Protein AF-C1E1A2-F1 (afdb_monomer)

Solvent-accessible surface area (backbone atoms only — not comparable to full-atom values): 16511 Å² total; per-residue (Å²): 106,34,24,36,26,73,41,53,38,65,27,11,70,38,81,86,59,83,44,55,60,34,44,45,56,55,64,44,42,36,26,59,74,57,83,87,64,47,85,83,48,65,87,82,48,55,49,33,50,30,34,31,67,55,41,62,48,69,27,21,30,48,55,91,55,63,42,65,50,73,74,38,55,63,74,54,52,63,61,70,63,47,56,38,69,62,77,82,91,57,79,48,45,70,39,30,34,50,48,51,49,56,44,48,71,39,54,86,88,69,32,23,30,48,29,81,24,20,28,56,74,84,47,35,19,22,26,34,22,44,54,29,38,25,40,30,63,38,18,67,96,33,32,24,30,43,39,60,48,48,55,36,37,60,67,54,24,45,76,48,82,53,67,89,75,54,49,57,47,26,33,41,33,23,36,47,72,54,90,88,47,60,96,85,55,63,51,55,75,43,41,27,39,22,63,40,67,45,81,45,82,58,99,86,39,48,30,36,33,43,30,25,41,35,28,33,52,62,92,69,33,80,24,28,46,39,77,48,36,30,32,34,39,38,43,74,48,78,58,54,100,75,86,46,77,75,51,75,43,71,39,36,90,64,23,35,35,27,86,95,35,62,92,38,70,41,34,46,53,49,12,68,18,39,69,52,40,26,37,71,81,52,27,43,77,57,75,85,56,41,73,89,67,87,75,71,77,83,70,70,87,79,80,80,90,130

pLDDT: mean 84.24, std 17.66, range [24.77, 98.75]

Sequence (306 aa):
MWRRLLRGAEVWEDRQRTVLVTEASPGRWIRPVHEEDDLANPCVDPCVECELLEDRCVGWVHVRDLQLSAPEPETHALRASRRYRGHRGLLHVPSVVAFVEAHVARTREDRARYKRGGTTGPSLFDASGFVQAAFANASSPRPVFIPRRVHEQHHFAEPVDDLNEATPGDLVFFGVQPPNAFKGCVDVRHVGIITAVRCISGSSASCVELAFASVTDPIAGRGIVARDSVIVPSRSSTPGARGGNWSTTWEFGRARPGPEHEGDAASERLAQTVLSVGRCRRGVEGADDLPRGRTASSARCGGSSR

Radius of gyration: 20.87 Å; Cα contacts (8 Å, |Δi|>4): 689; chains: 1; bounding box: 58×41×59 Å

Structure (mmCIF, N/CA/C/O backbone):
data_AF-C1E1A2-F1
#
_entry.id   AF-C1E1A2-F1
#
loop_
_atom_site.group_PDB
_atom_site.id
_atom_site.type_symbol
_atom_site.label_atom_id
_atom_site.label_alt_id
_atom_site.label_comp_id
_atom_site.label_asym_id
_atom_site.label_entity_id
_atom_site.label_seq_id
_atom_site.pdbx_PDB_ins_code
_atom_site.Cartn_x
_atom_site.Cartn_y
_atom_site.Cartn_z
_atom_site.occupancy
_atom_site.B_iso_or_equiv
_atom_site.auth_seq_id
_atom_site.auth_comp_id
_atom_site.auth_asym_id
_atom_site.auth_atom_id
_atom_site.pdbx_PDB_model_num
ATOM 1 N N . MET A 1 1 ? 10.856 -9.250 -23.739 1.00 88.06 1 MET A N 1
ATOM 2 C CA . MET A 1 1 ? 11.752 -9.940 -22.775 1.00 88.06 1 MET A CA 1
ATOM 3 C C . MET A 1 1 ? 11.894 -9.129 -21.491 1.00 88.06 1 MET A C 1
ATOM 5 O O . MET A 1 1 ? 11.745 -7.912 -21.535 1.00 88.06 1 MET A O 1
ATOM 9 N N . TRP A 1 2 ? 12.215 -9.780 -20.369 1.00 93.50 2 TRP A N 1
ATOM 10 C CA . TRP A 1 2 ? 12.411 -9.123 -19.071 1.00 93.50 2 TRP A CA 1
ATOM 11 C C . TRP A 1 2 ? 13.820 -8.552 -18.940 1.00 93.50 2 TRP A C 1
ATOM 13 O O . TRP A 1 2 ? 14.781 -9.136 -19.428 1.00 93.50 2 TRP A O 1
ATOM 23 N N . ARG A 1 3 ? 13.958 -7.412 -18.271 1.00 94.44 3 ARG A N 1
ATOM 24 C CA . ARG A 1 3 ? 15.239 -6.760 -17.983 1.00 94.44 3 ARG A CA 1
ATOM 25 C C . ARG A 1 3 ? 15.262 -6.334 -16.523 1.00 94.44 3 ARG A C 1
ATOM 27 O O . ARG A 1 3 ? 14.227 -5.997 -15.957 1.00 94.44 3 ARG A O 1
ATOM 34 N N . ARG A 1 4 ? 16.435 -6.338 -15.902 1.00 94.75 4 ARG A N 1
ATOM 35 C CA . ARG A 1 4 ? 16.608 -5.887 -14.522 1.00 94.75 4 ARG A CA 1
ATOM 36 C C . ARG A 1 4 ? 16.928 -4.398 -14.495 1.00 94.75 4 ARG A C 1
ATOM 38 O O . ARG A 1 4 ? 17.812 -3.948 -15.224 1.00 94.75 4 ARG A O 1
ATOM 45 N N . LEU A 1 5 ? 16.243 -3.655 -13.632 1.00 94.69 5 LEU A N 1
ATOM 46 C CA . LEU A 1 5 ? 16.548 -2.259 -13.336 1.00 94.69 5 LEU A CA 1
ATOM 47 C C . LEU A 1 5 ? 17.891 -2.173 -12.604 1.00 94.69 5 LEU A C 1
ATOM 49 O O . LEU A 1 5 ? 18.061 -2.743 -11.528 1.00 94.69 5 LEU A O 1
ATOM 53 N N . LEU A 1 6 ? 18.857 -1.466 -13.181 1.00 94.69 6 LEU A N 1
ATOM 54 C CA . LEU A 1 6 ? 20.164 -1.203 -12.567 1.00 94.69 6 LEU A CA 1
ATOM 55 C C . LEU A 1 6 ? 20.119 0.028 -11.653 1.00 94.69 6 LEU A C 1
ATOM 57 O O . LEU A 1 6 ? 20.901 0.140 -10.713 1.00 94.69 6 LEU A O 1
ATOM 61 N N . ARG A 1 7 ? 19.156 0.919 -11.899 1.00 93.38 7 ARG A N 1
ATOM 62 C CA . ARG A 1 7 ? 18.834 2.093 -11.089 1.00 93.38 7 ARG A CA 1
ATOM 63 C C . ARG A 1 7 ? 17.329 2.129 -10.832 1.00 93.38 7 ARG A C 1
ATOM 65 O O . ARG A 1 7 ? 16.568 1.523 -11.579 1.00 93.38 7 ARG A O 1
ATOM 72 N N . GLY A 1 8 ? 16.913 2.815 -9.771 1.00 93.12 8 GLY A N 1
ATOM 73 C CA . GLY A 1 8 ? 15.498 3.037 -9.511 1.00 93.12 8 GLY A CA 1
ATOM 74 C C . GLY A 1 8 ? 14.853 3.896 -10.597 1.00 93.12 8 GLY A C 1
ATOM 75 O O . GLY A 1 8 ? 15.530 4.733 -11.197 1.00 93.12 8 GLY A O 1
ATOM 76 N N . ALA A 1 9 ? 13.563 3.676 -10.832 1.00 94.12 9 ALA A N 1
ATOM 77 C CA . ALA A 1 9 ? 12.781 4.376 -11.845 1.00 94.12 9 ALA A CA 1
ATOM 78 C C . ALA A 1 9 ? 11.400 4.762 -11.303 1.00 94.12 9 ALA A C 1
ATOM 80 O O . ALA A 1 9 ? 10.815 4.040 -10.493 1.00 94.12 9 ALA A O 1
ATOM 81 N N . GLU A 1 10 ? 10.874 5.889 -11.769 1.00 95.62 10 GLU A N 1
ATOM 82 C CA . GLU A 1 10 ? 9.491 6.292 -11.524 1.00 95.62 10 GLU A CA 1
ATOM 83 C C . GLU A 1 10 ? 8.586 5.708 -12.615 1.00 95.62 10 GLU A C 1
ATOM 85 O O . GLU A 1 10 ? 8.899 5.779 -13.805 1.00 95.62 10 GLU A O 1
ATOM 90 N N . VAL A 1 11 ? 7.469 5.119 -12.195 1.00 96.06 11 VAL A N 1
ATOM 91 C CA . VAL A 1 11 ? 6.458 4.526 -13.071 1.00 96.06 11 VAL A CA 1
ATOM 92 C C . VAL A 1 11 ? 5.184 5.348 -12.950 1.00 96.06 11 VAL A C 1
ATOM 94 O O . VAL A 1 11 ? 4.649 5.532 -11.855 1.00 96.06 11 VAL A O 1
ATOM 97 N N . TRP A 1 12 ? 4.702 5.840 -14.081 1.00 95.75 12 TRP A N 1
ATOM 98 C CA . TRP A 1 12 ? 3.630 6.821 -14.186 1.00 95.75 12 TRP A CA 1
ATOM 99 C C . TRP A 1 12 ? 2.356 6.207 -14.756 1.00 95.75 12 TRP A C 1
ATOM 101 O O . TRP A 1 12 ? 2.372 5.167 -15.405 1.00 95.75 12 TRP A O 1
ATOM 111 N N . GLU A 1 13 ? 1.228 6.849 -14.509 1.00 92.50 13 GLU A N 1
ATOM 112 C CA . GLU A 1 13 ? -0.076 6.397 -14.987 1.00 92.50 13 GLU A CA 1
ATOM 113 C C . GLU A 1 13 ? -0.274 6.667 -16.479 1.00 92.50 13 GLU A C 1
ATOM 115 O O . GLU A 1 13 ? -0.902 5.887 -17.194 1.00 92.50 13 GLU A O 1
ATOM 120 N N . ASP A 1 14 ? 0.314 7.761 -16.946 1.00 90.12 14 ASP A N 1
ATOM 121 C CA . ASP A 1 14 ? 0.149 8.308 -18.281 1.00 90.12 14 ASP A CA 1
ATOM 122 C C . ASP A 1 14 ? 1.505 8.687 -18.898 1.00 90.12 14 ASP A C 1
ATOM 124 O O . ASP A 1 14 ? 2.492 8.923 -18.193 1.00 90.12 14 ASP A O 1
ATOM 128 N N . ARG A 1 15 ? 1.545 8.778 -20.234 1.00 89.50 15 ARG A N 1
ATOM 129 C CA . ARG A 1 15 ? 2.748 9.161 -20.998 1.00 89.50 15 ARG A CA 1
ATOM 130 C C . ARG A 1 15 ? 3.282 10.536 -20.605 1.00 89.50 15 ARG A C 1
ATOM 132 O O . ARG A 1 15 ? 4.489 10.769 -20.662 1.00 89.50 15 ARG A O 1
ATOM 139 N N . GLN A 1 16 ? 2.392 11.446 -20.219 1.00 89.12 16 GLN A N 1
ATOM 140 C CA . GLN A 1 16 ? 2.705 12.825 -19.859 1.00 89.12 16 GLN A CA 1
ATOM 141 C C . GLN A 1 16 ? 3.284 12.944 -18.442 1.00 89.12 16 GLN A C 1
ATOM 143 O O . GLN A 1 16 ? 3.771 14.019 -18.086 1.00 89.12 16 GLN A O 1
ATOM 148 N N . ARG A 1 17 ? 3.322 11.842 -17.676 1.00 90.50 17 ARG A N 1
ATOM 149 C CA . ARG A 1 17 ? 3.871 11.756 -16.317 1.00 90.50 17 ARG A CA 1
ATOM 150 C C . ARG A 1 17 ? 3.154 12.700 -15.353 1.00 90.50 17 ARG A C 1
ATOM 152 O O . ARG A 1 17 ? 3.787 13.426 -14.589 1.00 90.50 17 ARG A O 1
ATOM 159 N N . THR A 1 18 ? 1.823 12.712 -15.405 1.00 91.12 18 THR A N 1
ATOM 160 C CA . THR A 1 18 ? 1.018 13.579 -14.529 1.00 91.12 18 THR A CA 1
ATOM 161 C C . THR A 1 18 ? 0.745 12.947 -13.170 1.00 91.12 18 THR A C 1
ATOM 163 O O . THR A 1 18 ? 0.718 13.652 -12.159 1.00 91.12 18 THR A O 1
ATOM 166 N N . VAL A 1 19 ? 0.590 11.620 -13.122 1.00 93.31 19 VAL A N 1
ATOM 167 C CA . VAL A 1 19 ? 0.310 10.883 -11.885 1.00 93.31 19 VAL A CA 1
ATOM 168 C C . VAL A 1 19 ? 1.326 9.764 -11.690 1.00 93.31 19 VAL A C 1
ATOM 170 O O . VAL A 1 19 ? 1.414 8.832 -12.486 1.00 93.31 19 VAL A O 1
ATOM 173 N N . LEU A 1 20 ? 2.108 9.853 -10.612 1.00 95.81 20 LEU A N 1
ATOM 174 C CA . LEU A 1 20 ? 3.034 8.794 -10.222 1.00 95.81 20 LEU A CA 1
ATOM 175 C C . LEU A 1 20 ? 2.239 7.591 -9.698 1.00 95.81 20 LEU A C 1
ATOM 177 O O . LEU A 1 20 ? 1.429 7.737 -8.780 1.00 95.81 20 LEU A O 1
ATOM 181 N N . VAL A 1 21 ? 2.494 6.408 -10.258 1.00 95.25 21 VAL A N 1
ATOM 182 C CA . VAL A 1 21 ? 1.888 5.139 -9.825 1.00 95.25 21 VAL A CA 1
ATOM 183 C C . VAL A 1 21 ? 2.761 4.471 -8.779 1.00 95.25 21 VAL A C 1
ATOM 185 O O . VAL A 1 21 ? 2.260 4.061 -7.738 1.00 95.25 21 VAL A O 1
ATOM 188 N N . THR A 1 22 ? 4.058 4.336 -9.051 1.00 97.25 22 THR A N 1
ATOM 189 C CA . THR A 1 22 ? 5.002 3.687 -8.140 1.00 97.25 22 THR A CA 1
ATOM 190 C C . THR A 1 22 ? 6.431 4.134 -8.395 1.00 97.25 22 THR A C 1
ATOM 192 O O . THR A 1 22 ? 6.784 4.587 -9.481 1.00 97.25 22 THR A O 1
ATOM 195 N N . GLU A 1 23 ? 7.280 3.918 -7.403 1.00 96.06 23 GLU A N 1
ATOM 196 C CA . GLU A 1 23 ? 8.731 3.954 -7.551 1.00 96.06 23 GLU A CA 1
ATOM 197 C C . GLU A 1 23 ? 9.248 2.510 -7.566 1.00 96.06 23 GLU A C 1
ATOM 199 O O . GLU A 1 23 ? 8.957 1.720 -6.664 1.00 96.06 23 GLU A O 1
ATOM 204 N N . ALA A 1 24 ? 9.989 2.132 -8.604 1.00 94.69 24 ALA A N 1
ATOM 205 C CA . ALA A 1 24 ? 10.603 0.818 -8.722 1.00 94.69 24 ALA A CA 1
ATOM 206 C C . ALA A 1 24 ? 12.054 0.880 -8.231 1.00 94.69 24 ALA A C 1
ATOM 208 O O . ALA A 1 24 ? 12.879 1.577 -8.818 1.00 94.69 24 ALA A O 1
ATOM 209 N N . SER A 1 25 ? 12.382 0.143 -7.167 1.00 92.94 25 SER A N 1
ATOM 210 C CA . SER A 1 25 ? 13.753 0.056 -6.645 1.00 92.94 25 SER A CA 1
ATOM 211 C C . SER A 1 25 ? 14.727 -0.595 -7.641 1.00 92.94 25 SER A C 1
ATOM 213 O O . SER A 1 25 ? 14.318 -1.469 -8.415 1.00 92.94 25 SER A O 1
ATOM 215 N N . PRO A 1 26 ? 16.037 -0.271 -7.573 1.00 92.81 26 PRO A N 1
ATOM 216 C CA . PRO A 1 26 ? 17.061 -1.037 -8.272 1.00 92.81 26 PRO A CA 1
ATOM 217 C C . PRO A 1 26 ? 16.933 -2.535 -7.981 1.00 92.81 26 PRO A C 1
ATOM 219 O O . PRO A 1 26 ? 16.686 -2.962 -6.853 1.00 92.81 26 PRO A O 1
ATOM 222 N N . GLY A 1 27 ? 17.133 -3.344 -9.011 1.00 92.06 27 GLY A N 1
ATOM 223 C CA . GLY A 1 27 ? 17.087 -4.792 -8.947 1.00 92.06 27 GLY A CA 1
ATOM 224 C C . GLY A 1 27 ? 15.731 -5.411 -9.273 1.00 92.06 27 GLY A C 1
ATOM 225 O O . GLY A 1 27 ? 15.721 -6.624 -9.496 1.00 92.06 27 GLY A O 1
ATOM 226 N N . ARG A 1 28 ? 14.650 -4.618 -9.344 1.00 93.31 28 ARG A N 1
ATOM 227 C CA . ARG A 1 28 ? 13.341 -5.068 -9.841 1.00 93.31 28 ARG A CA 1
ATOM 228 C C . ARG A 1 28 ? 13.391 -5.410 -11.332 1.00 93.31 28 ARG A C 1
ATOM 230 O O . ARG A 1 28 ? 14.219 -4.874 -12.073 1.00 93.31 28 ARG A O 1
ATOM 237 N N . TRP A 1 29 ? 12.512 -6.301 -11.770 1.00 94.69 29 TRP A N 1
ATOM 238 C CA . TRP A 1 29 ? 12.394 -6.724 -13.165 1.00 94.69 29 TRP A CA 1
ATOM 239 C C . TRP A 1 29 ? 11.285 -5.969 -13.885 1.00 94.69 29 TRP A C 1
ATOM 241 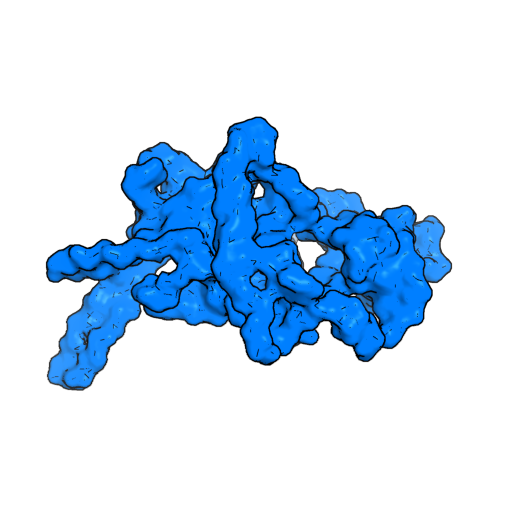O O . TRP A 1 29 ? 10.189 -5.811 -13.356 1.00 94.69 29 TRP A O 1
ATOM 251 N N . ILE A 1 30 ? 11.571 -5.551 -15.113 1.00 94.50 30 ILE A N 1
ATOM 252 C CA . ILE A 1 30 ? 10.691 -4.746 -15.952 1.00 94.50 30 ILE A CA 1
ATOM 253 C C . ILE A 1 30 ? 10.695 -5.268 -17.391 1.00 94.50 30 ILE A C 1
ATOM 255 O O . ILE A 1 30 ? 11.718 -5.760 -17.879 1.00 94.50 30 ILE A O 1
ATOM 259 N N . ARG A 1 31 ? 9.569 -5.157 -18.091 1.00 92.75 31 ARG A N 1
ATOM 260 C CA . ARG A 1 31 ? 9.491 -5.363 -19.544 1.00 92.75 31 ARG A CA 1
ATOM 261 C C . ARG A 1 31 ? 8.600 -4.301 -20.187 1.00 92.75 31 ARG A C 1
ATOM 263 O O . ARG A 1 31 ? 7.642 -3.894 -19.535 1.00 92.75 31 ARG A O 1
ATOM 270 N N . PRO A 1 32 ? 8.849 -3.899 -21.443 1.00 90.31 32 PRO A N 1
ATOM 271 C CA . PRO A 1 32 ? 7.844 -3.206 -22.241 1.00 90.31 32 PRO A CA 1
ATOM 272 C C . PRO A 1 32 ? 6.591 -4.070 -22.394 1.00 90.31 32 PRO A C 1
ATOM 274 O O . PRO A 1 32 ? 6.703 -5.289 -22.547 1.00 90.31 32 PRO A O 1
ATOM 277 N N . VAL A 1 33 ? 5.415 -3.448 -22.369 1.00 87.88 33 VAL A N 1
ATOM 278 C CA . VAL A 1 33 ? 4.141 -4.120 -22.675 1.00 87.88 33 VAL A CA 1
ATOM 279 C C . VAL A 1 33 ? 4.028 -4.391 -24.178 1.00 87.88 33 VAL A C 1
ATOM 281 O O . VAL A 1 33 ? 3.544 -5.447 -24.581 1.00 87.88 33 VAL A O 1
ATOM 284 N N . HIS A 1 34 ? 4.539 -3.472 -25.000 1.00 81.12 34 HIS A N 1
ATOM 285 C CA . HIS A 1 34 ? 4.589 -3.581 -26.455 1.00 81.12 34 HIS A CA 1
ATOM 286 C C . HIS A 1 34 ? 6.055 -3.729 -26.893 1.00 81.12 34 HIS A C 1
ATOM 288 O O . HIS A 1 34 ? 6.850 -2.800 -26.763 1.00 81.12 34 HIS A O 1
ATOM 294 N N . GLU A 1 35 ? 6.446 -4.934 -27.328 1.00 61.53 35 GLU A N 1
ATOM 295 C CA . GLU A 1 35 ? 7.859 -5.270 -27.583 1.00 61.53 35 GLU A CA 1
ATOM 296 C C . GLU A 1 35 ? 8.432 -4.644 -28.865 1.00 61.53 35 GLU A C 1
ATOM 298 O O . GLU A 1 35 ? 9.646 -4.445 -28.932 1.00 61.53 35 GLU A O 1
ATOM 303 N N . GLU A 1 36 ? 7.595 -4.334 -29.860 1.00 55.94 36 GLU A N 1
ATOM 304 C CA . GLU A 1 36 ? 8.052 -4.033 -31.226 1.00 55.94 36 GLU A CA 1
ATOM 305 C C . GLU A 1 36 ? 8.283 -2.535 -31.518 1.00 55.94 36 GLU A C 1
ATOM 307 O O . GLU A 1 36 ? 9.062 -2.232 -32.417 1.00 55.94 36 GLU A O 1
ATOM 312 N N . ASP A 1 37 ? 7.745 -1.601 -30.720 1.00 51.75 37 ASP A N 1
ATOM 313 C CA . ASP A 1 37 ? 7.724 -0.173 -31.102 1.00 51.75 37 ASP A CA 1
ATOM 314 C C . ASP A 1 37 ? 8.486 0.791 -30.164 1.00 51.75 37 ASP A C 1
ATOM 316 O O . ASP A 1 37 ? 9.063 1.776 -30.629 1.00 51.75 37 ASP A O 1
ATOM 320 N N . ASP A 1 38 ? 8.575 0.520 -28.857 1.00 54.34 38 ASP A N 1
ATOM 321 C CA . ASP A 1 38 ? 8.837 1.613 -27.899 1.00 54.34 38 ASP A CA 1
ATOM 322 C C . ASP A 1 38 ? 10.303 1.771 -27.431 1.00 54.34 38 ASP A C 1
ATOM 324 O O . ASP A 1 38 ? 10.722 2.867 -27.063 1.00 54.34 38 ASP A O 1
ATOM 328 N N . LEU A 1 39 ? 11.129 0.713 -27.440 1.00 60.03 39 LEU A N 1
ATOM 329 C CA . LEU A 1 39 ? 12.552 0.822 -27.040 1.00 60.03 39 LEU A CA 1
ATOM 330 C C . LEU A 1 39 ? 13.514 1.030 -28.219 1.00 60.03 39 LEU A C 1
ATOM 332 O O . LEU A 1 39 ? 14.673 1.391 -28.004 1.00 60.03 39 LEU A O 1
ATOM 336 N N . ALA A 1 40 ? 13.062 0.773 -29.449 1.00 55.31 40 ALA A N 1
ATOM 337 C CA . ALA A 1 40 ? 13.898 0.815 -30.647 1.00 55.31 40 ALA A CA 1
ATOM 338 C C . ALA A 1 40 ? 13.956 2.207 -31.301 1.00 55.31 40 ALA A C 1
ATOM 340 O O . ALA A 1 40 ? 14.912 2.490 -32.023 1.00 55.31 40 ALA A O 1
ATOM 341 N N . ASN A 1 41 ? 12.983 3.089 -31.030 1.00 54.84 41 ASN A N 1
ATOM 342 C CA . ASN A 1 41 ? 12.907 4.420 -31.639 1.00 54.84 41 ASN A CA 1
ATOM 343 C C . ASN A 1 41 ? 12.715 5.552 -30.601 1.00 54.84 41 ASN A C 1
ATOM 345 O O . ASN A 1 41 ? 11.662 6.188 -30.546 1.00 54.84 41 ASN A O 1
ATOM 349 N N . PRO A 1 42 ? 13.743 5.856 -29.784 1.00 55.84 42 PRO A N 1
ATOM 350 C CA . PRO A 1 42 ? 13.669 6.830 -28.684 1.00 55.84 42 PRO A CA 1
ATOM 351 C C . PRO A 1 42 ? 13.491 8.298 -29.128 1.00 55.84 42 PRO A C 1
ATOM 353 O O . PRO A 1 42 ? 13.486 9.198 -28.287 1.00 55.84 42 PRO A O 1
ATOM 356 N N . CYS A 1 43 ? 13.397 8.566 -30.435 1.00 54.78 43 CYS A N 1
ATOM 357 C CA . CYS A 1 43 ? 13.344 9.916 -30.995 1.00 54.78 43 CYS A CA 1
ATOM 358 C C . CYS A 1 43 ? 11.925 10.501 -31.108 1.00 54.78 43 CYS A C 1
ATOM 360 O O . CYS A 1 43 ? 11.815 11.710 -31.300 1.00 54.78 43 CYS A O 1
ATOM 362 N N . VAL A 1 44 ? 10.861 9.690 -31.002 1.00 57.72 44 VAL A N 1
ATOM 363 C CA . VAL A 1 44 ? 9.473 10.152 -31.241 1.00 57.72 44 VAL A CA 1
ATOM 364 C C . VAL A 1 44 ? 8.627 10.188 -29.964 1.00 57.72 44 VAL A C 1
ATOM 366 O O . VAL A 1 44 ? 7.826 11.106 -29.804 1.00 57.72 44 VAL A O 1
ATOM 369 N N . ASP A 1 45 ? 8.848 9.271 -29.019 1.00 62.91 45 ASP A N 1
ATOM 370 C CA . ASP A 1 45 ? 8.206 9.294 -27.701 1.00 62.91 45 ASP A CA 1
ATOM 371 C C . ASP A 1 45 ? 9.206 8.817 -26.636 1.00 62.91 45 ASP A C 1
ATOM 373 O O . ASP A 1 45 ? 9.704 7.693 -26.717 1.00 62.91 45 ASP A O 1
ATOM 377 N N . PRO A 1 46 ? 9.574 9.656 -25.652 1.00 80.38 46 PRO A N 1
ATOM 378 C CA . PRO A 1 46 ? 10.553 9.276 -24.652 1.00 80.38 46 PRO A CA 1
ATOM 379 C C . PRO A 1 46 ? 9.953 8.412 -23.533 1.00 80.38 46 PRO A C 1
ATOM 381 O O . PRO A 1 46 ? 10.666 8.158 -22.565 1.00 80.38 46 PRO A O 1
ATOM 384 N N . CYS A 1 47 ? 8.688 7.982 -23.614 1.00 87.81 47 CYS A N 1
ATOM 385 C CA . CYS A 1 47 ? 8.033 7.138 -22.615 1.00 87.81 47 CYS A CA 1
ATOM 386 C C . CYS A 1 47 ? 7.576 5.794 -23.202 1.00 87.81 47 CYS A C 1
ATOM 388 O O . CYS A 1 47 ? 6.905 5.741 -24.225 1.00 87.81 47 CYS A O 1
ATOM 390 N N . VAL A 1 48 ? 7.870 4.709 -22.488 1.00 89.31 48 VAL A N 1
ATOM 391 C CA . VAL A 1 48 ? 7.472 3.337 -22.834 1.00 89.31 48 VAL A CA 1
ATOM 392 C C . VAL A 1 48 ? 6.564 2.773 -21.750 1.00 89.31 48 VAL A C 1
ATOM 394 O O . VAL A 1 48 ? 6.844 2.922 -20.556 1.00 89.31 48 VAL A O 1
ATOM 397 N N . GLU A 1 49 ? 5.478 2.112 -22.145 1.00 92.38 49 GLU A N 1
ATOM 398 C CA . GLU A 1 49 ? 4.639 1.399 -21.187 1.00 92.38 49 GLU A CA 1
ATOM 399 C C . GLU A 1 49 ? 5.336 0.113 -20.761 1.00 92.38 49 GLU A C 1
ATOM 401 O O . GLU A 1 49 ? 5.719 -0.719 -21.584 1.00 92.38 49 GLU A O 1
ATOM 406 N N . CYS A 1 50 ? 5.501 -0.052 -19.458 1.00 92.88 50 CYS A N 1
ATOM 407 C CA . CYS A 1 50 ? 6.203 -1.160 -18.857 1.00 92.88 50 CYS A CA 1
ATOM 408 C C . CYS A 1 50 ? 5.349 -1.888 -17.826 1.00 92.88 50 CYS A C 1
ATOM 410 O O . CYS A 1 50 ? 4.479 -1.309 -17.182 1.00 92.88 50 CYS A O 1
ATOM 412 N N . GLU A 1 51 ? 5.686 -3.152 -17.615 1.00 94.19 51 GLU A N 1
ATOM 413 C CA . GLU A 1 51 ? 5.175 -3.996 -16.546 1.00 94.19 51 GLU A CA 1
ATOM 414 C C . GLU A 1 51 ? 6.322 -4.394 -15.612 1.00 94.19 51 GLU A C 1
ATOM 416 O O . GLU A 1 51 ? 7.387 -4.813 -16.077 1.00 94.19 51 GLU A O 1
ATOM 421 N N . LEU A 1 52 ? 6.100 -4.295 -14.300 1.00 94.56 52 LEU A N 1
ATOM 422 C CA . LEU A 1 52 ? 7.011 -4.797 -13.275 1.00 94.56 52 LEU A CA 1
ATOM 423 C C . LEU A 1 52 ? 6.663 -6.240 -12.894 1.00 94.56 52 LEU A C 1
ATOM 425 O O . LEU A 1 52 ? 5.506 -6.571 -12.652 1.00 94.56 52 LEU A O 1
ATOM 429 N N . LEU A 1 53 ? 7.663 -7.115 -12.792 1.00 93.31 53 LEU A N 1
ATOM 430 C CA . LEU A 1 53 ? 7.432 -8.555 -12.620 1.00 93.31 53 LEU A CA 1
ATOM 431 C C . LEU A 1 53 ? 6.780 -8.893 -11.282 1.00 93.31 53 LEU A C 1
ATOM 433 O O . LEU A 1 53 ? 5.941 -9.792 -11.203 1.00 93.31 53 LEU A O 1
ATOM 437 N N . GLU A 1 54 ? 7.247 -8.248 -10.213 1.00 91.69 54 GLU A N 1
ATOM 438 C CA . GLU A 1 54 ? 7.026 -8.746 -8.859 1.00 91.69 54 GLU A CA 1
ATOM 439 C C . GLU A 1 54 ? 5.616 -8.494 -8.340 1.00 91.69 54 GLU A C 1
ATOM 441 O O . GLU A 1 54 ? 5.114 -9.334 -7.605 1.00 91.69 54 GLU A O 1
ATOM 446 N N . ASP A 1 55 ? 4.994 -7.390 -8.746 1.00 92.69 55 ASP A N 1
ATOM 447 C CA . ASP A 1 55 ? 3.639 -6.968 -8.370 1.00 92.69 55 ASP A CA 1
ATOM 448 C C . ASP A 1 55 ? 2.709 -6.801 -9.582 1.00 92.69 55 ASP A C 1
ATOM 450 O O . ASP A 1 55 ? 1.546 -6.451 -9.402 1.00 92.69 55 ASP A O 1
ATOM 454 N N . ARG A 1 56 ? 3.217 -7.049 -10.802 1.00 92.75 56 ARG A N 1
ATOM 455 C CA . ARG A 1 56 ? 2.494 -6.895 -12.076 1.00 92.75 56 ARG A CA 1
ATOM 456 C C . ARG A 1 56 ? 1.998 -5.466 -12.318 1.00 92.75 56 ARG A C 1
ATOM 458 O O . ARG A 1 56 ? 1.092 -5.248 -13.118 1.00 92.75 56 ARG A O 1
ATOM 465 N N . CYS A 1 57 ? 2.615 -4.482 -11.659 1.00 93.88 57 CYS A N 1
ATOM 466 C CA . CYS A 1 57 ? 2.278 -3.078 -11.838 1.00 93.88 57 CYS A CA 1
ATOM 467 C C . CYS A 1 57 ? 2.625 -2.627 -13.261 1.00 93.88 57 CYS A C 1
ATOM 469 O O . CYS A 1 57 ? 3.769 -2.770 -13.698 1.00 93.88 57 CYS A O 1
ATOM 471 N N . VAL A 1 58 ? 1.648 -2.041 -13.955 1.00 93.75 58 VAL A N 1
ATOM 472 C CA . VAL A 1 58 ? 1.810 -1.471 -15.297 1.00 93.75 58 VAL A CA 1
ATOM 473 C C . VAL A 1 58 ? 1.785 0.053 -15.232 1.00 93.75 58 VAL A C 1
ATOM 475 O O . VAL A 1 58 ? 0.967 0.635 -14.512 1.00 93.75 58 VAL A O 1
ATOM 478 N N . GLY A 1 59 ? 2.660 0.693 -16.002 1.00 94.06 59 GLY A N 1
ATOM 479 C CA . GLY A 1 59 ? 2.652 2.137 -16.207 1.00 94.06 59 GLY A CA 1
ATOM 480 C C . GLY A 1 59 ? 3.759 2.609 -17.144 1.00 94.06 59 GLY A C 1
ATOM 481 O O . GLY A 1 59 ? 4.533 1.818 -17.674 1.00 94.06 59 GLY A O 1
ATOM 482 N N . TRP A 1 60 ? 3.839 3.913 -17.352 1.00 94.56 60 TRP A N 1
ATOM 483 C CA . TRP A 1 60 ? 4.767 4.556 -18.273 1.00 94.56 60 TRP A CA 1
ATOM 484 C C . TRP A 1 60 ? 6.080 4.896 -17.586 1.00 94.56 60 TRP A C 1
ATOM 486 O O . TRP A 1 60 ? 6.093 5.454 -16.490 1.00 94.56 60 TRP A O 1
ATOM 496 N N . VAL A 1 61 ? 7.195 4.598 -18.245 1.00 93.50 61 VAL A N 1
ATOM 497 C CA . VAL A 1 61 ? 8.533 4.952 -17.770 1.00 93.50 61 VAL A CA 1
ATOM 498 C C . VAL A 1 61 ? 9.255 5.733 -18.846 1.00 93.50 61 VAL A C 1
ATOM 500 O O . VAL A 1 61 ? 9.205 5.389 -20.025 1.00 93.50 61 VAL A O 1
ATOM 503 N N . HIS A 1 62 ? 9.954 6.783 -18.438 1.00 89.56 62 HIS A N 1
ATOM 504 C CA . HIS A 1 62 ? 10.758 7.566 -19.354 1.00 89.56 62 HIS A CA 1
ATOM 505 C C . HIS A 1 62 ? 12.033 6.792 -19.724 1.00 89.56 62 HIS A C 1
ATOM 507 O O . HIS A 1 62 ? 12.802 6.378 -18.858 1.00 89.56 62 HIS A O 1
ATOM 513 N N . VAL A 1 63 ? 12.289 6.611 -21.018 1.00 86.19 63 VAL A N 1
ATOM 514 C CA . VAL A 1 63 ? 13.377 5.786 -21.563 1.00 86.19 63 VAL A CA 1
ATOM 515 C C . VAL A 1 63 ? 14.747 6.238 -21.053 1.00 86.19 63 VAL A C 1
ATOM 517 O O . VAL A 1 63 ? 15.612 5.403 -20.807 1.00 86.19 63 VAL A O 1
ATOM 520 N N . ARG A 1 64 ? 14.955 7.543 -20.815 1.00 84.94 64 ARG A N 1
ATOM 521 C CA . ARG A 1 64 ? 16.236 8.042 -20.268 1.00 84.94 64 ARG A CA 1
ATOM 522 C C . ARG A 1 64 ? 16.476 7.662 -18.804 1.00 84.94 64 ARG A C 1
ATOM 524 O O . ARG A 1 64 ? 17.620 7.700 -18.359 1.00 84.94 64 ARG A O 1
ATOM 531 N N . ASP A 1 65 ? 15.426 7.289 -18.078 1.00 83.81 65 ASP A N 1
ATOM 532 C CA . ASP A 1 65 ? 15.526 6.860 -16.680 1.00 83.81 65 ASP A CA 1
ATOM 533 C C . ASP A 1 65 ? 15.818 5.350 -16.589 1.00 83.81 65 ASP A C 1
ATOM 535 O O . ASP A 1 65 ? 16.233 4.844 -15.544 1.00 83.81 65 ASP A O 1
ATOM 539 N N . LEU A 1 66 ? 15.664 4.625 -17.704 1.00 88.25 66 LEU A N 1
ATOM 540 C CA . LEU A 1 66 ? 15.880 3.189 -17.789 1.00 88.25 66 LEU A CA 1
ATOM 541 C C . LEU A 1 66 ? 17.364 2.858 -17.967 1.00 88.25 66 LEU A C 1
ATOM 543 O O . LEU A 1 66 ? 17.923 2.898 -19.061 1.00 88.25 66 LEU A O 1
ATOM 547 N N . GLN A 1 67 ? 17.991 2.429 -16.875 1.00 91.81 67 GLN A N 1
ATOM 548 C CA . GLN A 1 67 ? 19.252 1.693 -16.924 1.00 91.81 67 GLN A CA 1
ATOM 549 C C . GLN A 1 67 ? 18.948 0.211 -16.740 1.00 91.81 67 GLN A C 1
ATOM 551 O O . GLN A 1 67 ? 18.536 -0.208 -15.658 1.00 91.81 67 GLN A O 1
ATOM 556 N N . LEU A 1 68 ? 19.110 -0.571 -17.807 1.00 92.81 68 LEU A N 1
ATOM 557 C CA . LEU A 1 68 ? 18.623 -1.947 -17.886 1.00 92.81 68 LEU A CA 1
ATOM 558 C C . LEU A 1 68 ? 19.749 -2.944 -18.138 1.00 92.81 68 LEU A C 1
ATOM 560 O O . LEU A 1 68 ? 20.689 -2.668 -18.882 1.00 92.81 68 LEU A O 1
ATOM 564 N N . SER A 1 69 ? 19.614 -4.136 -17.561 1.00 94.62 69 SER A N 1
ATOM 565 C CA . SER A 1 69 ? 20.442 -5.284 -17.924 1.00 94.62 69 SER A CA 1
ATOM 566 C C . SER A 1 69 ? 20.164 -5.777 -19.352 1.00 94.62 69 SER A C 1
ATOM 568 O O . SER A 1 69 ? 19.224 -5.344 -20.038 1.00 94.62 69 SER A O 1
ATOM 570 N N . ALA A 1 70 ? 20.962 -6.761 -19.776 1.00 91.94 70 ALA A N 1
ATOM 571 C CA . ALA A 1 70 ? 20.636 -7.593 -20.925 1.00 91.94 70 ALA A CA 1
ATOM 572 C C . ALA A 1 70 ? 19.231 -8.219 -20.768 1.00 91.94 70 ALA A C 1
ATOM 574 O O . ALA A 1 70 ? 18.791 -8.453 -19.635 1.00 91.94 70 ALA A O 1
ATOM 575 N N . PRO A 1 71 ? 18.511 -8.443 -21.882 1.00 92.81 71 PRO A N 1
ATOM 576 C CA . PRO A 1 71 ? 17.201 -9.072 -21.853 1.00 92.81 71 PRO A CA 1
ATOM 577 C C . PRO A 1 71 ? 17.301 -10.553 -21.481 1.00 92.81 71 PRO A C 1
ATOM 579 O O . PRO A 1 71 ? 18.222 -11.253 -21.894 1.00 92.81 71 PRO A O 1
ATOM 582 N N . GLU A 1 72 ? 16.314 -11.029 -20.731 1.00 92.94 72 GLU A N 1
ATOM 583 C CA . GLU A 1 72 ? 16.250 -12.383 -20.203 1.00 92.94 72 GLU A CA 1
ATOM 584 C C . GLU A 1 72 ? 14.836 -12.977 -20.334 1.00 92.94 72 GLU A C 1
ATOM 586 O O . GLU A 1 72 ? 13.833 -12.244 -20.348 1.00 92.94 72 GLU A O 1
ATOM 591 N N . PRO A 1 73 ? 14.721 -14.315 -20.433 1.00 92.19 73 PRO A N 1
ATOM 592 C CA . PRO A 1 73 ? 13.428 -14.982 -20.448 1.00 92.19 73 PRO A CA 1
ATOM 593 C C . PRO A 1 73 ? 12.740 -14.879 -19.083 1.00 92.19 73 PRO A C 1
ATOM 595 O O . PRO A 1 73 ? 13.384 -14.832 -18.032 1.00 92.19 73 PRO A O 1
ATOM 598 N N . GLU A 1 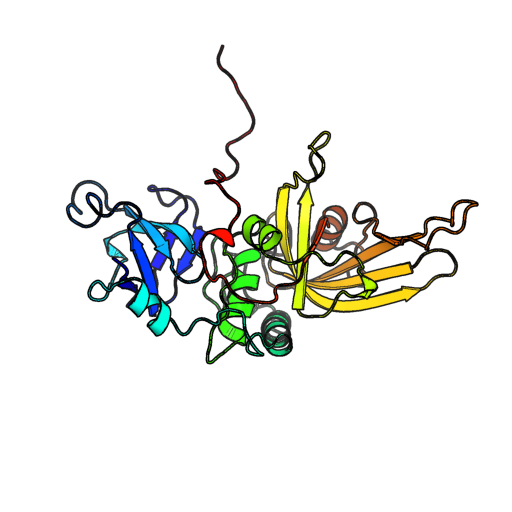74 ? 11.407 -14.924 -19.090 1.00 89.38 74 GLU A N 1
ATOM 599 C CA . GLU A 1 74 ? 10.590 -14.837 -17.873 1.00 89.38 74 GLU A CA 1
ATOM 600 C C . GLU A 1 74 ? 10.950 -15.913 -16.848 1.00 89.38 74 GLU A C 1
ATOM 602 O O . GLU A 1 74 ? 11.037 -15.626 -15.659 1.00 89.38 74 GLU A O 1
ATOM 607 N N . THR A 1 75 ? 11.262 -17.131 -17.293 1.00 89.31 75 THR A N 1
ATOM 608 C CA . THR A 1 75 ? 11.689 -18.230 -16.415 1.00 89.31 75 THR A CA 1
ATOM 609 C C . THR A 1 75 ? 12.937 -17.885 -15.601 1.00 89.31 75 THR A C 1
ATOM 611 O O . THR A 1 75 ? 13.009 -18.230 -14.416 1.00 89.31 75 THR A O 1
ATOM 614 N N . HIS A 1 76 ? 13.899 -17.172 -16.196 1.00 90.44 76 HIS A N 1
ATOM 615 C CA . HIS A 1 76 ? 15.091 -16.724 -15.486 1.00 90.44 76 HIS A CA 1
ATOM 616 C C . HIS A 1 76 ? 14.768 -15.550 -14.560 1.00 90.44 76 HIS A C 1
ATOM 618 O O . HIS A 1 76 ? 15.051 -15.648 -13.366 1.00 90.44 76 HIS A O 1
ATOM 624 N N . ALA A 1 77 ? 14.087 -14.511 -15.050 1.00 89.25 77 ALA A N 1
ATOM 625 C CA . ALA A 1 77 ? 13.692 -13.354 -14.242 1.00 89.25 77 ALA A CA 1
ATOM 626 C C . ALA A 1 77 ? 12.897 -13.769 -12.987 1.00 89.25 77 ALA A C 1
ATOM 628 O O . ALA A 1 77 ? 13.180 -13.347 -11.864 1.00 89.25 77 ALA A O 1
ATOM 629 N N . LEU A 1 78 ? 11.962 -14.705 -13.152 1.00 86.00 78 LEU A N 1
ATOM 630 C CA . LEU A 1 78 ? 11.172 -15.303 -12.082 1.00 86.00 78 LEU A CA 1
ATOM 631 C C . LEU A 1 78 ? 12.021 -16.049 -11.044 1.00 86.00 78 LEU A C 1
ATOM 633 O O . LEU A 1 78 ? 11.688 -16.034 -9.856 1.00 86.00 78 LEU A O 1
ATOM 637 N N . ARG A 1 79 ? 13.083 -16.742 -11.465 1.00 84.38 79 ARG A N 1
ATOM 638 C CA . ARG A 1 79 ? 14.025 -17.421 -10.558 1.00 84.38 79 ARG A CA 1
ATOM 639 C C . ARG A 1 79 ? 14.945 -16.414 -9.860 1.00 84.38 79 ARG A C 1
ATOM 641 O O . ARG A 1 79 ? 15.232 -16.567 -8.673 1.00 84.38 79 ARG A O 1
ATOM 648 N N . ALA A 1 80 ? 15.393 -15.395 -10.586 1.00 83.69 80 ALA A N 1
ATOM 649 C CA . ALA A 1 80 ? 16.363 -14.406 -10.137 1.00 83.69 80 ALA A CA 1
ATOM 650 C C . ALA A 1 80 ? 15.769 -13.330 -9.216 1.00 83.69 80 ALA A C 1
ATOM 652 O O . ALA A 1 80 ? 16.486 -12.822 -8.356 1.00 83.69 80 ALA A O 1
ATOM 653 N N . SER A 1 81 ? 14.472 -13.019 -9.329 1.00 79.50 81 SER A N 1
ATOM 654 C CA . SER A 1 81 ? 13.785 -12.066 -8.440 1.00 79.50 81 SER A CA 1
ATOM 655 C C . SER A 1 81 ? 13.776 -12.504 -6.973 1.00 79.50 81 SER A C 1
ATOM 657 O O . SER A 1 81 ? 13.557 -11.678 -6.092 1.00 79.50 81 SER A O 1
ATOM 659 N N . ARG A 1 82 ? 14.014 -13.798 -6.692 1.00 71.88 82 ARG A N 1
ATOM 660 C CA . ARG A 1 82 ? 13.986 -14.396 -5.341 1.00 71.88 82 ARG A CA 1
ATOM 661 C C . ARG A 1 82 ? 12.702 -14.072 -4.558 1.00 71.88 82 ARG A C 1
ATOM 663 O O . ARG A 1 82 ? 12.690 -14.206 -3.334 1.00 71.88 82 ARG A O 1
ATOM 670 N N . ARG A 1 83 ? 11.627 -13.682 -5.256 1.00 70.50 83 ARG A N 1
ATOM 671 C CA . ARG A 1 83 ? 10.332 -13.363 -4.654 1.00 70.50 83 ARG A CA 1
ATOM 672 C C . ARG A 1 83 ? 9.739 -14.596 -3.989 1.00 70.50 83 ARG A C 1
ATOM 674 O O . ARG A 1 83 ? 9.882 -15.715 -4.497 1.00 70.50 83 ARG A O 1
ATOM 681 N N . TYR A 1 84 ? 9.065 -14.397 -2.865 1.00 60.91 84 TYR A N 1
ATOM 682 C CA . TYR A 1 84 ? 8.316 -15.477 -2.239 1.00 60.91 84 TYR A CA 1
ATOM 683 C C . TYR A 1 84 ? 7.032 -15.792 -3.023 1.00 60.91 84 TYR A C 1
ATOM 685 O O . TYR A 1 84 ? 6.294 -14.883 -3.385 1.00 60.91 84 TYR A O 1
ATOM 693 N N . ARG A 1 85 ? 6.769 -17.086 -3.258 1.00 61.22 85 ARG A N 1
ATOM 694 C CA . ARG A 1 85 ? 5.629 -17.616 -4.031 1.00 61.22 85 ARG A CA 1
ATOM 695 C C . ARG A 1 85 ? 4.722 -18.523 -3.189 1.00 61.22 85 ARG A C 1
ATOM 697 O O . ARG A 1 85 ? 4.520 -19.682 -3.516 1.00 61.22 85 ARG A O 1
ATOM 704 N N . GLY A 1 86 ? 4.344 -18.065 -1.999 1.00 56.78 86 GLY A N 1
ATOM 705 C CA . GLY A 1 86 ? 3.148 -18.581 -1.323 1.00 56.78 86 GLY A CA 1
ATOM 706 C C . GLY A 1 86 ? 3.140 -20.008 -0.769 1.00 56.78 86 GLY A C 1
ATOM 707 O O . GLY A 1 86 ? 2.102 -20.428 -0.265 1.00 56.78 86 GLY A O 1
ATOM 708 N N . HIS A 1 87 ? 4.233 -20.775 -0.768 1.00 49.41 87 HIS A N 1
ATOM 709 C CA . HIS A 1 87 ? 4.222 -22.121 -0.177 1.00 49.41 87 HIS A CA 1
ATOM 710 C C . HIS A 1 87 ? 5.301 -22.251 0.902 1.00 49.41 87 HIS A C 1
ATOM 712 O O . HIS A 1 87 ? 6.492 -22.296 0.606 1.00 49.41 87 HIS A O 1
ATOM 718 N N . ARG A 1 88 ? 4.856 -22.308 2.168 1.00 48.03 88 ARG A N 1
ATOM 719 C CA . ARG A 1 88 ? 5.634 -22.556 3.405 1.00 48.03 88 ARG A CA 1
ATOM 720 C C . ARG A 1 88 ? 6.467 -21.380 3.950 1.00 48.03 88 ARG A C 1
ATOM 722 O O . ARG A 1 88 ? 7.631 -21.215 3.604 1.00 48.03 88 ARG A O 1
ATOM 729 N N . GLY A 1 89 ? 5.867 -20.608 4.860 1.00 56.25 89 GLY A N 1
ATOM 730 C CA . GLY A 1 89 ? 6.577 -20.005 6.000 1.00 56.25 89 GLY A CA 1
ATOM 731 C C . GLY A 1 89 ? 7.523 -18.823 5.757 1.00 56.25 89 GLY A C 1
ATOM 732 O O . GLY A 1 89 ? 8.405 -18.626 6.584 1.00 56.25 89 GLY A O 1
ATOM 733 N N . LEU A 1 90 ? 7.386 -18.047 4.673 1.00 64.75 90 LEU A N 1
ATOM 734 C CA . LEU A 1 90 ? 8.261 -16.877 4.440 1.00 64.75 90 LEU A CA 1
ATOM 735 C C . LEU A 1 90 ? 7.591 -15.519 4.647 1.00 64.75 90 LEU A C 1
ATOM 737 O O . LEU A 1 90 ? 8.303 -14.544 4.875 1.00 64.75 90 LEU A O 1
ATOM 741 N N . LEU A 1 91 ? 6.257 -15.435 4.616 1.00 81.38 91 LEU A N 1
ATOM 742 C CA . LEU A 1 91 ? 5.590 -14.235 5.109 1.00 81.38 91 LEU A CA 1
ATOM 743 C C . LEU A 1 91 ? 5.681 -14.228 6.637 1.00 81.38 91 LEU A C 1
ATOM 745 O O . LEU A 1 91 ? 4.891 -14.872 7.326 1.00 81.38 91 LEU A O 1
ATOM 749 N N . HIS A 1 92 ? 6.670 -13.513 7.164 1.00 87.44 92 HIS A N 1
ATOM 750 C CA . HIS A 1 92 ? 6.811 -13.307 8.596 1.00 87.44 92 HIS A CA 1
ATOM 751 C C . HIS A 1 92 ? 6.017 -12.067 9.011 1.00 87.44 92 HIS A C 1
ATOM 753 O O . HIS A 1 92 ? 6.546 -10.957 9.080 1.00 87.44 92 HIS A O 1
ATOM 759 N N . VAL A 1 93 ? 4.725 -12.268 9.274 1.00 90.81 93 VAL A N 1
ATOM 760 C CA . VAL A 1 93 ? 3.786 -11.204 9.662 1.00 90.81 93 VAL A CA 1
ATOM 761 C C . VAL A 1 93 ? 4.307 -10.325 10.813 1.00 90.81 93 VAL A C 1
ATOM 763 O O . VAL A 1 93 ? 4.229 -9.102 10.682 1.00 90.81 93 VAL A O 1
ATOM 766 N N . PRO A 1 94 ? 4.937 -10.861 11.881 1.00 93.75 94 PRO A N 1
ATOM 767 C CA . PRO A 1 94 ? 5.485 -10.008 12.934 1.00 93.75 94 PRO A CA 1
ATOM 768 C C . PRO A 1 94 ? 6.554 -9.021 12.443 1.00 93.75 94 PRO A C 1
ATOM 770 O O . PRO A 1 94 ? 6.632 -7.915 12.968 1.00 93.75 94 PRO A O 1
ATOM 773 N N . SER A 1 95 ? 7.338 -9.355 11.408 1.00 93.62 95 SER A N 1
ATOM 774 C CA . SER A 1 95 ? 8.282 -8.394 10.813 1.00 93.62 95 SER A CA 1
ATOM 775 C C . SER A 1 95 ? 7.559 -7.277 10.060 1.00 93.62 95 SER A C 1
ATOM 777 O O . SER A 1 95 ? 8.033 -6.144 10.064 1.00 93.62 95 SER A O 1
ATOM 779 N N . VAL A 1 96 ? 6.428 -7.575 9.407 1.00 94.88 96 VAL A N 1
ATOM 780 C CA . VAL A 1 96 ? 5.610 -6.566 8.709 1.00 94.88 96 VAL A CA 1
ATOM 781 C C . VAL A 1 96 ? 5.043 -5.575 9.724 1.00 94.88 96 VAL A C 1
ATOM 783 O O . VAL A 1 96 ? 5.165 -4.365 9.539 1.00 94.88 96 VAL A O 1
ATOM 786 N N . VAL A 1 97 ? 4.506 -6.086 10.836 1.00 97.06 97 VAL A N 1
ATOM 787 C CA . VAL A 1 97 ? 4.012 -5.259 11.947 1.00 97.06 97 VAL A CA 1
ATOM 788 C C . VAL A 1 97 ? 5.153 -4.442 12.563 1.00 97.06 97 VAL A C 1
ATOM 790 O O . VAL A 1 97 ? 5.020 -3.233 12.732 1.00 97.06 97 VAL A O 1
ATOM 793 N N . ALA A 1 98 ? 6.313 -5.054 12.818 1.00 96.31 98 ALA A N 1
ATOM 794 C CA . ALA A 1 98 ? 7.480 -4.346 13.347 1.00 96.31 98 ALA A CA 1
ATOM 795 C C . ALA A 1 98 ? 7.967 -3.228 12.409 1.00 96.31 98 ALA A C 1
ATOM 797 O O . ALA A 1 98 ? 8.345 -2.155 12.877 1.00 96.31 98 ALA A O 1
ATOM 798 N N . PHE A 1 99 ? 7.926 -3.444 11.090 1.00 95.50 99 PHE A N 1
ATOM 799 C CA . PHE A 1 99 ? 8.281 -2.423 10.106 1.00 95.50 99 PHE A CA 1
ATOM 800 C C . PHE A 1 99 ? 7.370 -1.197 10.208 1.00 95.50 99 PHE A C 1
ATOM 802 O O . PHE A 1 99 ? 7.870 -0.068 10.219 1.00 95.50 99 PHE A O 1
ATOM 809 N N . VAL A 1 100 ? 6.048 -1.390 10.277 1.00 96.56 100 VAL A N 1
ATOM 810 C CA . VAL A 1 100 ? 5.113 -0.255 10.352 1.00 96.56 100 VAL A CA 1
ATOM 811 C C . VAL A 1 100 ? 5.178 0.442 11.704 1.00 96.56 100 VAL A C 1
ATOM 813 O O . VAL A 1 100 ? 5.205 1.671 11.751 1.00 96.56 100 VAL A O 1
ATOM 816 N N . GLU A 1 101 ? 5.314 -0.318 12.790 1.00 97.25 101 GLU A N 1
ATOM 817 C CA . GLU A 1 101 ? 5.469 0.226 14.140 1.00 97.25 101 GLU A CA 1
ATOM 818 C C . GLU A 1 101 ? 6.748 1.062 14.272 1.00 97.25 101 GLU A C 1
ATOM 820 O O . GLU A 1 101 ? 6.724 2.162 14.826 1.00 97.25 101 GLU A O 1
ATOM 825 N N . ALA A 1 102 ? 7.849 0.628 13.652 1.00 95.88 102 ALA A N 1
ATOM 826 C CA . ALA A 1 102 ? 9.079 1.414 13.594 1.00 95.88 102 ALA A CA 1
ATOM 827 C C . ALA A 1 102 ? 8.912 2.748 12.838 1.00 95.88 102 ALA A C 1
ATOM 829 O O . ALA A 1 102 ? 9.614 3.709 13.148 1.00 95.88 102 ALA A O 1
ATOM 830 N N . HIS A 1 103 ? 8.002 2.840 11.860 1.00 95.88 103 HIS A N 1
ATOM 831 C CA . HIS A 1 103 ? 7.699 4.107 11.179 1.00 95.88 103 HIS A CA 1
ATOM 832 C C . HIS A 1 103 ? 6.801 5.019 12.021 1.00 95.88 103 HIS A C 1
ATOM 834 O O . HIS A 1 103 ? 7.021 6.231 12.038 1.00 95.88 103 HIS A O 1
ATOM 840 N N . VAL A 1 104 ? 5.826 4.452 12.739 1.00 95.69 104 VAL A N 1
ATOM 841 C CA . VAL A 1 104 ? 4.956 5.192 13.671 1.00 95.69 104 VAL A CA 1
ATOM 842 C C . VAL A 1 104 ? 5.763 5.775 14.837 1.00 95.69 104 VAL A C 1
ATOM 844 O O . VAL A 1 104 ? 5.527 6.916 15.243 1.00 95.69 104 VAL A O 1
ATOM 847 N N . ALA A 1 105 ? 6.744 5.022 15.342 1.00 95.75 105 ALA A N 1
ATOM 848 C CA . ALA A 1 105 ? 7.589 5.406 16.472 1.00 95.75 105 ALA A CA 1
ATOM 849 C C . ALA A 1 105 ? 8.600 6.528 16.164 1.00 95.75 105 ALA A C 1
ATOM 851 O O . ALA A 1 105 ? 9.261 7.017 17.080 1.00 95.75 105 ALA A O 1
ATOM 852 N N . ARG A 1 106 ? 8.740 6.954 14.900 1.00 94.69 106 ARG A N 1
ATOM 853 C CA . ARG A 1 106 ? 9.646 8.054 14.542 1.00 94.69 106 ARG A CA 1
ATOM 854 C C . ARG A 1 106 ? 9.182 9.387 15.127 1.00 94.69 106 ARG A C 1
ATOM 856 O O . ARG A 1 106 ? 7.982 9.632 15.311 1.00 94.69 106 ARG A O 1
ATOM 863 N N . THR A 1 107 ? 10.159 10.262 15.362 1.00 91.12 107 THR A N 1
ATOM 864 C CA . THR A 1 107 ? 9.953 11.672 15.714 1.00 91.12 107 THR A CA 1
ATOM 865 C C . THR A 1 107 ? 9.121 12.370 14.641 1.00 91.12 107 THR A C 1
ATOM 867 O O . THR A 1 107 ? 9.021 11.908 13.501 1.00 91.12 107 THR A O 1
ATOM 870 N N . ARG A 1 108 ? 8.500 13.497 14.986 1.00 84.62 108 ARG A N 1
ATOM 871 C CA . ARG A 1 108 ? 7.641 14.228 14.047 1.00 84.62 108 ARG A CA 1
ATOM 872 C C . ARG A 1 108 ? 8.408 14.656 12.791 1.00 84.62 108 ARG A C 1
ATOM 874 O O . ARG A 1 108 ? 7.833 14.660 11.706 1.00 84.62 108 ARG A O 1
ATOM 881 N N . GLU A 1 109 ? 9.684 14.985 12.949 1.00 87.00 109 GLU A N 1
ATOM 882 C CA . GLU A 1 109 ? 10.588 15.441 11.897 1.00 87.00 109 GLU A CA 1
ATOM 883 C C . GLU A 1 109 ? 10.994 14.299 10.949 1.00 87.00 109 GLU A C 1
ATOM 885 O O . GLU A 1 109 ? 11.080 14.521 9.738 1.00 87.00 109 GLU A O 1
ATOM 890 N N . ASP A 1 110 ? 11.160 13.080 11.480 1.00 89.75 110 ASP A N 1
ATOM 891 C CA . ASP A 1 110 ? 11.638 11.897 10.743 1.00 89.75 110 ASP A CA 1
ATOM 892 C C . ASP A 1 110 ? 10.513 10.966 10.256 1.00 89.75 110 ASP A C 1
ATOM 894 O O . ASP A 1 110 ? 10.758 9.957 9.575 1.00 89.75 110 ASP A O 1
ATOM 898 N N . ARG A 1 111 ? 9.258 11.264 10.610 1.00 91.62 111 ARG A N 1
ATOM 899 C CA . ARG A 1 111 ? 8.097 10.507 10.131 1.00 91.62 111 ARG A CA 1
ATOM 900 C C . ARG A 1 111 ? 7.998 10.584 8.617 1.00 91.62 111 ARG A C 1
ATOM 902 O O . ARG A 1 111 ? 8.079 11.654 8.012 1.00 91.62 111 ARG A O 1
ATOM 909 N N . ALA A 1 112 ? 7.761 9.424 8.011 1.00 94.94 112 ALA A N 1
ATOM 910 C CA . ALA A 1 112 ? 7.554 9.357 6.579 1.00 94.94 112 ALA A CA 1
ATOM 911 C C . ALA A 1 112 ? 6.299 10.150 6.197 1.00 94.94 112 ALA A C 1
ATOM 913 O O . ALA A 1 112 ? 5.264 10.068 6.866 1.00 94.94 112 ALA A O 1
ATOM 914 N N . ARG A 1 113 ? 6.424 10.939 5.133 1.00 95.88 113 ARG A N 1
ATOM 915 C CA . ARG A 1 113 ? 5.398 11.846 4.630 1.00 95.88 113 ARG A CA 1
ATOM 916 C C . ARG A 1 113 ? 4.659 11.232 3.455 1.00 95.88 113 ARG A C 1
ATOM 918 O O . ARG A 1 113 ? 5.167 10.355 2.756 1.00 95.88 113 ARG A O 1
ATOM 925 N N . TYR A 1 114 ? 3.463 11.744 3.220 1.00 97.31 114 TYR A N 1
ATOM 926 C CA . TYR A 1 114 ? 2.674 11.367 2.070 1.00 97.31 114 TYR A CA 1
ATOM 927 C C . TYR A 1 114 ? 3.314 11.868 0.766 1.00 97.31 114 TYR A C 1
ATOM 929 O O . TYR A 1 114 ? 3.600 13.057 0.618 1.00 97.31 114 TYR A O 1
ATOM 937 N N . LYS A 1 115 ? 3.479 10.962 -0.198 1.00 96.69 115 LYS A N 1
ATOM 938 C CA . LYS A 1 115 ? 3.748 11.250 -1.613 1.00 96.69 115 LYS A CA 1
ATOM 939 C C . LYS A 1 115 ? 2.837 10.340 -2.425 1.00 96.69 115 LYS A C 1
ATOM 941 O O . LYS A 1 115 ? 2.974 9.125 -2.337 1.00 96.69 115 LYS A O 1
ATOM 946 N N . ARG A 1 116 ? 1.941 10.904 -3.238 1.00 95.81 116 ARG A N 1
ATOM 947 C CA . ARG A 1 116 ? 1.155 10.121 -4.207 1.00 95.81 116 ARG A CA 1
ATOM 948 C C . ARG A 1 116 ? 2.103 9.315 -5.098 1.00 95.81 116 ARG A C 1
ATOM 950 O O . ARG A 1 116 ? 3.045 9.889 -5.639 1.00 95.81 116 ARG A O 1
ATOM 957 N N . GLY A 1 117 ? 1.879 8.010 -5.217 1.00 95.62 117 GLY A N 1
ATOM 958 C CA . GLY A 1 117 ? 2.766 7.114 -5.954 1.00 95.62 117 GLY A CA 1
ATOM 959 C C . GLY A 1 117 ? 4.034 6.711 -5.193 1.00 95.62 117 GLY A C 1
ATOM 960 O O . GLY A 1 117 ? 4.753 5.833 -5.660 1.00 95.62 117 GLY A O 1
ATOM 961 N N . GLY A 1 118 ? 4.304 7.286 -4.017 1.00 96.50 118 GLY A N 1
ATOM 962 C CA . GLY A 1 118 ? 5.480 6.985 -3.200 1.00 96.50 118 GLY A CA 1
ATOM 963 C C . GLY A 1 118 ? 5.475 5.538 -2.717 1.00 96.50 118 GLY A C 1
ATOM 964 O O . GLY A 1 118 ? 4.466 5.036 -2.216 1.00 9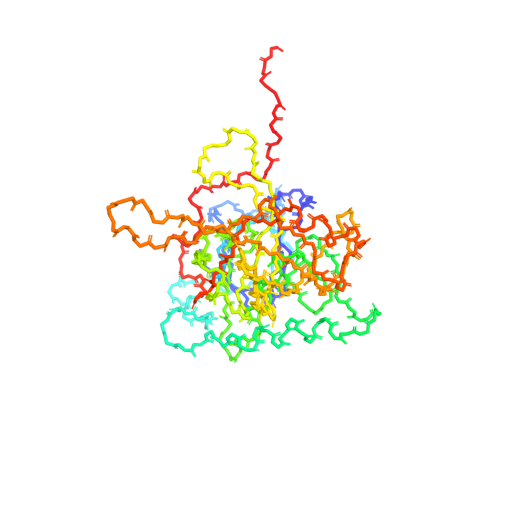6.50 118 GLY A O 1
ATOM 965 N N . THR A 1 119 ? 6.591 4.843 -2.902 1.00 94.12 119 THR A N 1
ATOM 966 C CA . THR A 1 119 ? 6.711 3.396 -2.627 1.00 94.12 119 THR A CA 1
ATOM 967 C C . THR A 1 119 ? 8.083 3.042 -2.083 1.00 94.12 119 THR A C 1
ATOM 969 O O . THR A 1 119 ? 8.230 2.097 -1.306 1.00 94.12 119 THR A O 1
ATOM 972 N N . THR A 1 120 ? 9.103 3.809 -2.465 1.00 85.25 120 THR A N 1
ATOM 973 C CA . THR A 1 120 ? 10.463 3.584 -1.999 1.00 85.25 120 THR A CA 1
ATOM 974 C C . THR A 1 120 ? 10.690 4.317 -0.683 1.00 85.25 120 THR A C 1
ATOM 976 O O . THR A 1 120 ? 10.658 5.541 -0.586 1.00 85.25 120 THR A O 1
ATOM 979 N N . GLY A 1 121 ? 10.877 3.530 0.376 1.00 79.25 121 GLY A N 1
ATOM 980 C CA . GLY A 1 121 ? 11.167 4.046 1.705 1.00 79.25 121 GLY A CA 1
ATOM 981 C C . GLY A 1 121 ? 12.550 4.695 1.825 1.00 79.25 121 GLY A C 1
ATOM 982 O O . GLY A 1 121 ? 13.374 4.588 0.918 1.00 79.25 121 GLY A O 1
ATOM 983 N N . PRO A 1 122 ? 12.838 5.334 2.973 1.00 86.19 122 PRO A N 1
ATOM 984 C CA . PRO A 1 122 ? 12.045 5.279 4.204 1.00 86.19 122 PRO A CA 1
ATOM 985 C C . PRO A 1 122 ? 11.123 6.486 4.439 1.00 86.19 122 PRO A C 1
ATOM 987 O O . PRO A 1 122 ? 10.478 6.523 5.486 1.00 86.19 122 PRO A O 1
ATOM 990 N N . SER A 1 123 ? 11.083 7.475 3.539 1.00 91.19 123 SER A N 1
ATOM 991 C CA . SER A 1 123 ? 10.566 8.815 3.876 1.00 91.19 123 SER A CA 1
ATOM 992 C C . SER A 1 123 ? 9.304 9.250 3.135 1.00 91.19 123 SER A C 1
ATOM 994 O O . SER A 1 123 ? 8.654 10.178 3.609 1.00 91.19 123 SER A O 1
ATOM 996 N N . LEU A 1 124 ? 8.957 8.641 1.997 1.00 95.75 124 LEU A N 1
ATOM 997 C CA . LEU A 1 124 ? 7.849 9.089 1.147 1.00 95.75 124 LEU A CA 1
ATOM 998 C C . LEU A 1 124 ? 6.996 7.902 0.700 1.00 95.75 124 LEU A C 1
ATOM 1000 O O . LEU A 1 124 ? 7.491 6.997 0.035 1.00 95.75 124 LEU A O 1
ATOM 1004 N N . PHE A 1 125 ? 5.710 7.921 1.043 1.00 97.38 125 PHE A N 1
ATOM 1005 C CA . PHE A 1 125 ? 4.782 6.845 0.698 1.00 97.38 125 PHE A CA 1
ATOM 1006 C C . PHE A 1 125 ? 3.386 7.377 0.380 1.00 97.38 125 PHE A C 1
ATOM 1008 O O . PHE A 1 125 ? 2.971 8.379 0.954 1.00 97.38 125 PHE A O 1
ATOM 1015 N N . ASP A 1 126 ? 2.623 6.675 -0.452 1.00 97.38 126 ASP A N 1
ATOM 1016 C CA . ASP A 1 126 ? 1.161 6.687 -0.323 1.00 97.38 126 ASP A CA 1
ATOM 1017 C C . ASP A 1 126 ? 0.688 5.497 0.521 1.00 97.38 126 ASP A C 1
ATOM 1019 O O . ASP A 1 126 ? 1.490 4.662 0.938 1.00 97.38 126 ASP A O 1
ATOM 1023 N N . ALA A 1 127 ? -0.614 5.420 0.801 1.00 97.38 127 ALA A N 1
ATOM 1024 C CA . ALA A 1 127 ? -1.180 4.381 1.656 1.00 97.38 127 ALA A CA 1
ATOM 1025 C C . ALA A 1 127 ? -0.814 2.964 1.185 1.00 97.38 127 ALA A C 1
ATOM 1027 O O . ALA A 1 127 ? -0.191 2.198 1.915 1.00 97.38 127 ALA A O 1
ATOM 1028 N N . SER A 1 128 ? -1.140 2.634 -0.065 1.00 97.94 128 SER A N 1
ATOM 1029 C CA . SER A 1 128 ? -0.877 1.312 -0.640 1.00 97.94 128 SER A CA 1
ATOM 1030 C C . SER A 1 128 ? 0.614 1.029 -0.855 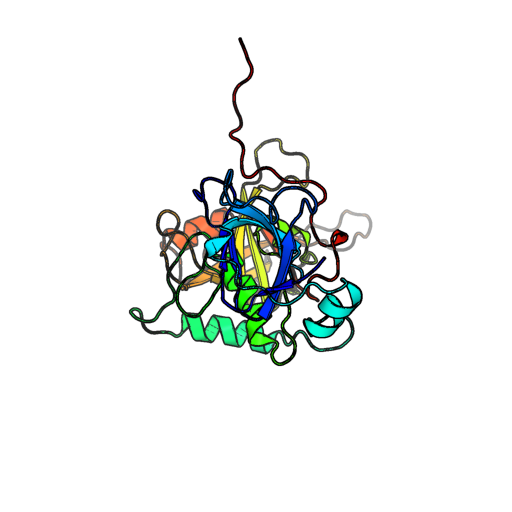1.00 97.94 128 SER A C 1
ATOM 1032 O O . SER A 1 128 ? 1.041 -0.113 -0.688 1.00 97.94 128 SER A O 1
ATOM 1034 N N . GLY A 1 129 ? 1.417 2.050 -1.164 1.00 97.75 129 GLY A N 1
ATOM 1035 C CA . GLY A 1 129 ? 2.867 1.955 -1.299 1.00 97.75 129 GLY A CA 1
ATOM 1036 C C . GLY A 1 129 ? 3.557 1.713 0.042 1.00 97.75 129 GLY A C 1
ATOM 1037 O O . GLY A 1 129 ? 4.494 0.922 0.100 1.00 97.75 129 GLY A O 1
ATOM 1038 N N . PHE A 1 130 ? 3.058 2.303 1.134 1.00 97.94 130 PHE A N 1
ATOM 1039 C CA . PHE A 1 130 ? 3.527 2.015 2.492 1.00 97.94 130 PHE A CA 1
ATOM 1040 C C . PHE A 1 130 ? 3.251 0.560 2.883 1.00 97.94 130 PHE A C 1
ATOM 1042 O O . PHE A 1 130 ? 4.152 -0.125 3.369 1.00 97.94 130 PHE A O 1
ATOM 1049 N N . VAL A 1 131 ? 2.036 0.067 2.612 1.00 97.81 131 VAL A N 1
ATOM 1050 C CA . VAL A 1 131 ? 1.684 -1.342 2.840 1.00 97.81 131 VAL A CA 1
ATOM 1051 C C . VAL A 1 131 ? 2.583 -2.252 2.004 1.00 97.81 131 VAL A C 1
ATOM 1053 O O . VAL A 1 131 ? 3.230 -3.138 2.555 1.00 97.81 131 VAL A O 1
ATOM 1056 N N . GLN A 1 132 ? 2.712 -2.011 0.697 1.00 96.56 132 GLN A N 1
ATOM 1057 C CA . GLN A 1 132 ? 3.565 -2.826 -0.172 1.00 96.56 132 GLN A CA 1
ATOM 1058 C C . GLN A 1 132 ? 5.029 -2.830 0.299 1.00 96.56 132 GLN A C 1
ATOM 1060 O O . GLN A 1 132 ? 5.655 -3.891 0.362 1.00 96.56 132 GLN A O 1
ATOM 1065 N N . ALA A 1 133 ? 5.565 -1.669 0.685 1.00 95.62 133 ALA A N 1
ATOM 1066 C CA . ALA A 1 133 ? 6.918 -1.542 1.214 1.00 95.62 133 ALA A CA 1
ATOM 1067 C C . ALA A 1 133 ? 7.111 -2.330 2.515 1.00 95.62 133 ALA A C 1
ATOM 1069 O O . ALA A 1 133 ? 8.182 -2.911 2.708 1.00 95.62 133 ALA A O 1
ATOM 1070 N N . ALA A 1 134 ? 6.098 -2.392 3.385 1.00 95.19 134 ALA A N 1
ATOM 1071 C CA . ALA A 1 134 ? 6.156 -3.198 4.597 1.00 95.19 134 ALA A CA 1
ATOM 1072 C C . ALA A 1 134 ? 6.315 -4.687 4.264 1.00 95.19 134 ALA A C 1
ATOM 1074 O O . ALA A 1 134 ? 7.243 -5.320 4.761 1.00 95.19 134 ALA A O 1
ATOM 1075 N N . PHE A 1 135 ? 5.501 -5.236 3.356 1.00 93.88 135 PHE A N 1
ATOM 1076 C CA . PHE A 1 135 ? 5.617 -6.641 2.933 1.00 93.88 135 PHE A CA 1
ATOM 1077 C C . PHE A 1 135 ? 6.949 -6.939 2.222 1.00 93.88 135 PHE A C 1
ATOM 1079 O O . PHE A 1 135 ? 7.595 -7.958 2.507 1.00 93.88 135 PHE A O 1
ATOM 1086 N N . ALA A 1 136 ? 7.393 -6.036 1.342 1.00 91.31 136 ALA A N 1
ATOM 1087 C CA . ALA A 1 136 ? 8.608 -6.222 0.557 1.00 91.31 136 ALA A CA 1
ATOM 1088 C C . ALA A 1 136 ? 9.875 -6.173 1.425 1.00 91.31 136 ALA A C 1
ATOM 1090 O O . ALA A 1 136 ? 10.742 -7.037 1.288 1.00 91.31 136 ALA A O 1
ATOM 1091 N N . ASN A 1 137 ? 9.978 -5.207 2.345 1.00 87.94 137 ASN A N 1
ATOM 1092 C CA . ASN A 1 137 ? 11.186 -5.001 3.152 1.00 87.94 137 ASN A CA 1
ATOM 1093 C C . ASN A 1 137 ? 11.250 -5.907 4.388 1.00 87.94 137 ASN A C 1
ATOM 1095 O O . ASN A 1 137 ? 12.331 -6.365 4.758 1.00 87.94 137 ASN A O 1
ATOM 1099 N N . ALA A 1 138 ? 10.111 -6.190 5.025 1.00 80.69 138 ALA A N 1
ATOM 1100 C CA . ALA A 1 138 ? 10.073 -6.978 6.256 1.00 80.69 138 ALA A CA 1
ATOM 1101 C C . ALA A 1 138 ? 10.402 -8.465 6.051 1.00 80.69 138 ALA A C 1
ATOM 1103 O O . ALA A 1 138 ? 10.795 -9.145 6.998 1.00 80.69 138 ALA A O 1
ATOM 1104 N N . SER A 1 139 ? 10.251 -8.968 4.823 1.00 72.56 139 SER A N 1
ATOM 1105 C CA . SER A 1 139 ? 10.384 -10.395 4.493 1.00 72.56 139 SER A CA 1
ATOM 1106 C C . SER A 1 139 ? 11.791 -10.785 3.999 1.00 72.56 139 SER A C 1
ATOM 1108 O O . SER A 1 139 ? 11.978 -11.812 3.348 1.00 72.56 139 SER A O 1
ATOM 1110 N N . SER A 1 140 ? 12.814 -9.971 4.280 1.00 67.56 140 SER A N 1
ATOM 1111 C CA . SER A 1 140 ? 14.208 -10.257 3.901 1.00 67.56 140 SER A CA 1
ATOM 1112 C C . SER A 1 140 ? 14.697 -11.601 4.484 1.00 67.56 140 SER A C 1
ATOM 1114 O O . SER A 1 140 ? 14.438 -11.874 5.657 1.00 67.56 140 SER A O 1
ATOM 1116 N N . PRO A 1 141 ? 15.388 -12.469 3.706 1.00 73.12 141 PRO A N 1
ATOM 1117 C CA . PRO A 1 141 ? 16.017 -12.210 2.403 1.00 73.12 141 PRO A CA 1
ATOM 1118 C C . PRO A 1 141 ? 15.125 -12.443 1.167 1.00 73.12 141 PRO A C 1
ATOM 1120 O O . PRO A 1 141 ? 15.623 -12.344 0.044 1.00 73.12 141 PRO A O 1
ATOM 1123 N N . ARG A 1 142 ? 13.841 -12.796 1.327 1.00 81.31 142 ARG A N 1
ATOM 1124 C CA . ARG A 1 142 ? 12.919 -13.081 0.212 1.00 81.31 142 ARG A CA 1
ATOM 1125 C C . ARG A 1 142 ? 11.726 -12.120 0.239 1.00 81.31 142 ARG A C 1
ATOM 1127 O O . ARG A 1 142 ? 10.733 -12.420 0.898 1.00 81.31 142 ARG A O 1
ATOM 1134 N N . PRO A 1 143 ? 11.796 -10.989 -0.482 1.00 86.25 143 PRO A N 1
ATOM 1135 C CA . PRO A 1 143 ? 10.742 -9.984 -0.445 1.00 86.25 143 PRO A CA 1
ATOM 1136 C C . PRO A 1 143 ? 9.388 -10.567 -0.872 1.00 86.25 143 PRO A C 1
ATOM 1138 O O . PRO A 1 143 ? 9.299 -11.375 -1.808 1.00 86.25 143 PRO A O 1
ATOM 1141 N N . VAL A 1 144 ? 8.334 -10.138 -0.176 1.00 89.44 144 VAL A N 1
ATOM 1142 C CA . VAL A 1 144 ? 6.940 -10.440 -0.509 1.00 89.44 144 VAL A CA 1
ATOM 1143 C C . VAL A 1 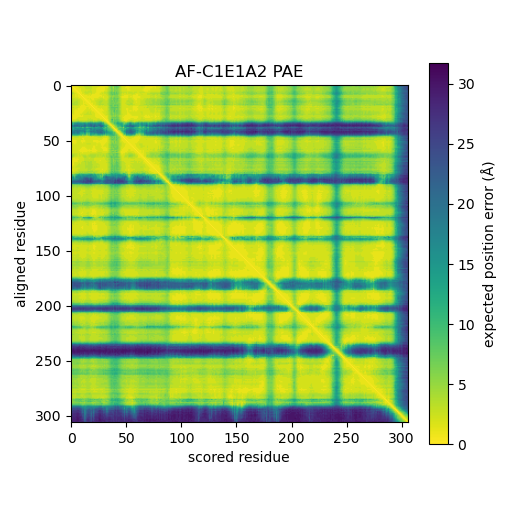144 ? 6.357 -9.211 -1.187 1.00 89.44 144 VAL A C 1
ATOM 1145 O O . VAL A 1 144 ? 6.199 -8.170 -0.561 1.00 89.44 144 VAL A O 1
ATOM 1148 N N . PHE A 1 145 ? 6.042 -9.326 -2.471 1.00 91.19 145 PHE A N 1
ATOM 1149 C CA . PHE A 1 145 ? 5.382 -8.256 -3.209 1.00 91.19 145 PHE A CA 1
ATOM 1150 C C . PHE A 1 145 ? 3.886 -8.534 -3.250 1.00 91.19 145 PHE A C 1
ATOM 1152 O O . PHE A 1 145 ? 3.467 -9.558 -3.780 1.00 91.19 145 PHE A O 1
ATOM 1159 N N . ILE A 1 146 ? 3.098 -7.639 -2.669 1.00 94.25 146 ILE A N 1
ATOM 1160 C CA . ILE A 1 146 ? 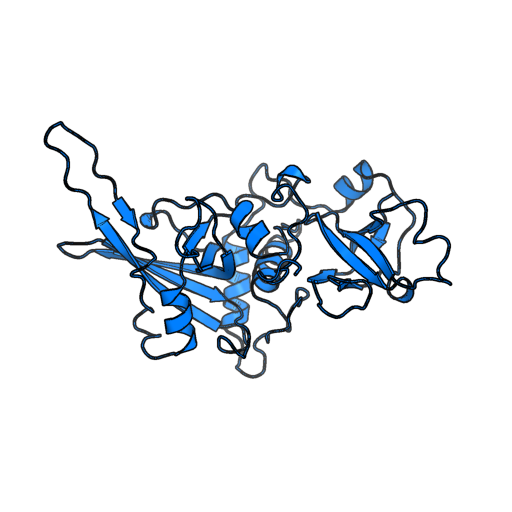1.648 -7.571 -2.881 1.00 94.25 146 ILE A CA 1
ATOM 1161 C C . ILE A 1 146 ? 1.356 -6.557 -4.002 1.00 94.25 146 ILE A C 1
ATOM 1163 O O . ILE A 1 146 ? 2.261 -5.791 -4.360 1.00 94.25 146 ILE A O 1
ATOM 1167 N N . PRO A 1 147 ? 0.130 -6.507 -4.553 1.00 95.94 147 PRO A N 1
ATOM 1168 C CA . PRO A 1 147 ? -0.209 -5.533 -5.585 1.00 95.94 147 PRO A CA 1
ATOM 1169 C C . PRO A 1 147 ? 0.028 -4.082 -5.159 1.00 95.94 147 PRO A C 1
ATOM 1171 O O . PRO A 1 147 ? 0.025 -3.750 -3.969 1.00 95.94 147 PRO A O 1
ATOM 1174 N N . ARG A 1 148 ? 0.244 -3.202 -6.139 1.00 96.31 148 ARG A N 1
ATOM 1175 C CA . ARG A 1 148 ? 0.650 -1.818 -5.877 1.00 96.31 148 ARG A CA 1
ATOM 1176 C C . ARG A 1 148 ? -0.521 -0.924 -5.496 1.00 96.31 148 ARG A C 1
ATOM 1178 O O . ARG A 1 148 ? -0.346 -0.032 -4.664 1.00 96.31 148 ARG A O 1
ATOM 1185 N N . ARG A 1 149 ? -1.681 -1.102 -6.128 1.00 95.44 149 ARG A N 1
ATOM 1186 C CA . ARG A 1 149 ? -2.829 -0.204 -5.959 1.00 95.44 149 ARG A CA 1
ATOM 1187 C C . ARG A 1 149 ? -3.777 -0.734 -4.896 1.00 95.44 149 ARG A C 1
ATOM 1189 O O . ARG A 1 149 ? -3.956 -1.937 -4.743 1.00 95.44 149 ARG A O 1
ATOM 1196 N N . VAL A 1 150 ? -4.445 0.177 -4.195 1.00 95.75 150 VAL A N 1
ATOM 1197 C CA . VAL A 1 150 ? -5.349 -0.166 -3.087 1.00 95.75 150 VAL A CA 1
ATOM 1198 C C . VAL A 1 150 ? -6.464 -1.146 -3.484 1.00 95.75 150 VAL A C 1
ATOM 1200 O O . VAL A 1 150 ? -6.726 -2.102 -2.760 1.00 95.75 150 VAL A O 1
ATOM 1203 N N . HIS A 1 151 ? -7.085 -0.966 -4.651 1.00 93.50 151 HIS A N 1
ATOM 1204 C CA . HIS A 1 151 ? -8.155 -1.852 -5.117 1.00 93.50 151 HIS A CA 1
ATOM 1205 C C . HIS A 1 151 ? -7.634 -3.245 -5.500 1.00 93.50 151 HIS A C 1
ATOM 1207 O O . HIS A 1 151 ? -8.330 -4.237 -5.304 1.00 93.50 151 HIS A O 1
ATOM 1213 N N . GLU A 1 152 ? -6.400 -3.330 -6.004 1.00 95.25 152 GLU A N 1
ATOM 1214 C CA . GLU A 1 152 ? -5.737 -4.602 -6.295 1.00 95.25 152 GLU A CA 1
ATOM 1215 C C . GLU A 1 152 ? -5.373 -5.319 -4.990 1.00 95.25 152 GLU A C 1
ATOM 1217 O O . GLU A 1 152 ? -5.592 -6.518 -4.880 1.00 95.25 152 GLU A O 1
ATOM 1222 N N . GLN A 1 153 ? -4.896 -4.592 -3.970 1.00 97.00 153 GLN A N 1
ATOM 1223 C CA . GLN A 1 153 ? -4.645 -5.153 -2.636 1.00 97.00 153 GLN A CA 1
ATOM 1224 C C . GLN A 1 153 ? -5.929 -5.682 -1.990 1.00 97.00 153 GLN A C 1
ATOM 1226 O O . GLN A 1 153 ? -5.912 -6.766 -1.416 1.00 97.00 153 GLN A O 1
ATOM 1231 N N . HIS A 1 154 ? -7.042 -4.954 -2.119 1.00 95.81 154 HIS A N 1
ATOM 1232 C CA . HIS A 1 154 ? -8.348 -5.403 -1.634 1.00 95.81 154 HIS A CA 1
ATOM 1233 C C . HIS A 1 154 ? -8.837 -6.664 -2.357 1.00 95.81 154 HIS A C 1
ATOM 1235 O O . HIS A 1 154 ? -9.370 -7.561 -1.719 1.00 95.81 154 HIS A O 1
ATOM 1241 N N . HIS A 1 155 ? -8.642 -6.750 -3.677 1.00 93.62 155 HIS A N 1
ATOM 1242 C CA . HIS A 1 155 ? -8.975 -7.952 -4.447 1.00 93.62 155 HIS A CA 1
ATOM 1243 C C . HIS A 1 155 ? -8.084 -9.150 -4.085 1.00 93.62 155 HIS A C 1
ATOM 1245 O O . HIS A 1 155 ? -8.550 -10.284 -4.057 1.00 93.62 155 HIS A O 1
ATOM 1251 N N . PHE A 1 156 ? -6.803 -8.888 -3.830 1.00 94.00 156 PHE A N 1
ATOM 1252 C CA . PHE A 1 156 ? -5.790 -9.902 -3.559 1.00 94.00 156 PHE A CA 1
ATOM 1253 C C . PHE A 1 156 ? -5.867 -10.483 -2.144 1.00 94.00 156 PHE A C 1
ATOM 1255 O O . PHE A 1 156 ? -5.527 -11.648 -1.934 1.00 94.00 156 PHE A O 1
ATOM 1262 N N . ALA A 1 157 ? -6.263 -9.673 -1.164 1.00 94.88 157 ALA A N 1
ATOM 1263 C CA . ALA A 1 157 ? -6.358 -10.100 0.222 1.00 94.88 157 ALA A CA 1
A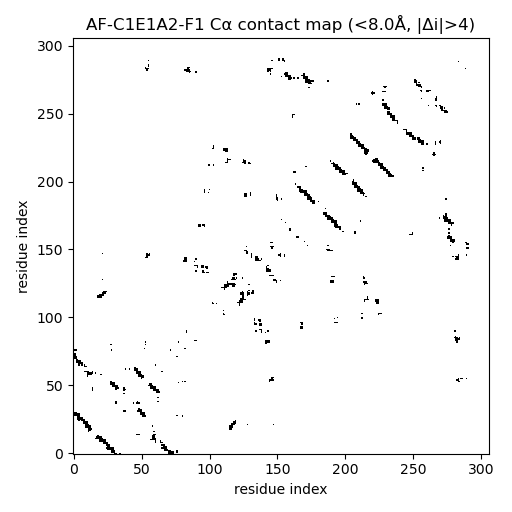TOM 1264 C C . ALA A 1 157 ? -7.530 -11.076 0.426 1.00 94.88 157 ALA A C 1
ATOM 1266 O O . ALA A 1 157 ? -8.634 -10.862 -0.068 1.00 94.88 157 ALA A O 1
ATOM 1267 N N . GLU A 1 158 ? -7.303 -12.134 1.206 1.00 94.69 158 GLU A N 1
ATOM 1268 C CA . GLU A 1 158 ? -8.369 -13.056 1.602 1.00 94.69 158 GLU A CA 1
ATOM 1269 C C . GLU A 1 158 ? -9.288 -12.360 2.620 1.00 94.69 158 GLU A C 1
ATOM 1271 O O . GLU A 1 158 ? -8.776 -11.860 3.623 1.00 94.69 158 GLU A O 1
ATOM 1276 N N . PRO A 1 159 ? -10.615 -12.302 2.412 1.00 95.12 159 PRO A N 1
ATOM 1277 C CA . PRO A 1 159 ? -11.517 -11.633 3.347 1.00 95.12 159 PRO A CA 1
ATOM 1278 C C . PRO A 1 159 ? -11.430 -12.204 4.769 1.00 95.12 159 PRO A C 1
ATOM 1280 O O . PRO A 1 159 ? -11.367 -13.419 4.960 1.00 95.12 159 PRO A O 1
ATOM 1283 N N . VAL A 1 160 ? -11.450 -11.321 5.771 1.00 95.50 160 VAL A N 1
ATOM 1284 C CA . VAL A 1 160 ? -11.633 -11.683 7.183 1.00 95.50 160 VAL A CA 1
ATOM 1285 C C . VAL A 1 160 ? -13.084 -11.379 7.552 1.00 95.50 160 VAL A C 1
ATOM 1287 O O . VAL A 1 160 ? -13.421 -10.252 7.916 1.00 95.50 160 VAL A O 1
ATOM 1290 N N . ASP A 1 161 ? -13.948 -12.385 7.403 1.00 90.62 161 ASP A N 1
ATOM 1291 C CA . ASP A 1 161 ? -15.398 -12.239 7.593 1.00 90.62 161 ASP A CA 1
ATOM 1292 C C . ASP A 1 161 ? -15.798 -12.110 9.070 1.00 90.62 161 ASP A C 1
ATOM 1294 O O . ASP A 1 161 ? -16.766 -11.417 9.389 1.00 90.62 161 ASP A O 1
ATOM 1298 N N . ASP A 1 162 ? -15.051 -12.749 9.977 1.00 91.75 162 ASP A N 1
ATOM 1299 C CA . ASP A 1 162 ? -15.203 -12.567 11.418 1.00 91.75 162 ASP A CA 1
ATOM 1300 C C . ASP A 1 162 ? -14.056 -11.720 11.980 1.00 91.75 162 ASP A C 1
ATOM 1302 O O . ASP A 1 162 ? -12.919 -12.175 12.076 1.00 91.75 162 ASP A O 1
ATOM 1306 N N . LEU A 1 163 ? -14.350 -10.487 12.407 1.00 92.88 163 LEU A N 1
ATOM 1307 C CA . LEU A 1 163 ? -13.351 -9.600 13.005 1.00 92.88 163 LEU A CA 1
ATOM 1308 C C . LEU A 1 163 ? -12.790 -10.117 14.336 1.00 92.88 163 LEU A C 1
ATOM 1310 O O . LEU A 1 163 ? -11.741 -9.634 14.755 1.00 92.88 163 LEU A O 1
ATOM 1314 N N . ASN A 1 164 ? -13.411 -11.113 14.980 1.00 91.12 164 ASN A N 1
ATOM 1315 C CA . ASN A 1 164 ? -12.772 -11.803 16.108 1.00 91.12 164 ASN A CA 1
ATOM 1316 C C . ASN A 1 164 ? -11.526 -12.599 15.680 1.00 91.12 164 ASN A C 1
ATOM 1318 O O . ASN A 1 164 ? -10.663 -12.876 16.510 1.00 91.12 164 ASN A O 1
ATOM 1322 N N . GLU A 1 165 ? -11.425 -12.962 14.399 1.00 93.44 165 GLU A N 1
ATOM 1323 C CA . GLU A 1 165 ? -10.267 -13.641 13.817 1.00 93.44 165 GLU A CA 1
ATOM 1324 C C . GLU A 1 165 ? -9.253 -12.668 13.208 1.00 93.44 165 GLU A C 1
ATOM 1326 O O . GLU A 1 165 ? -8.228 -13.113 12.682 1.00 93.44 165 GLU A O 1
ATOM 1331 N N . ALA A 1 166 ? -9.517 -11.358 13.240 1.00 96.38 166 ALA A N 1
ATOM 1332 C CA . ALA A 1 166 ? -8.564 -10.359 12.781 1.00 96.38 166 ALA A CA 1
ATOM 1333 C C . ALA A 1 166 ? -7.306 -10.380 13.661 1.00 96.38 166 ALA A C 1
ATOM 1335 O O . ALA A 1 166 ? -7.361 -10.551 14.880 1.00 96.38 166 ALA A O 1
ATOM 1336 N N . THR A 1 167 ? -6.151 -10.180 13.039 1.00 97.25 167 THR A N 1
ATOM 1337 C CA . THR A 1 167 ? -4.841 -10.239 13.694 1.00 97.25 167 THR A CA 1
ATOM 1338 C C . THR A 1 167 ? -3.935 -9.101 13.228 1.00 97.25 167 THR A C 1
ATOM 1340 O O . THR A 1 167 ? -4.106 -8.596 12.115 1.00 97.25 167 THR A O 1
ATOM 1343 N N . PRO A 1 168 ? -2.936 -8.692 14.035 1.00 98.31 168 PRO A N 1
ATOM 1344 C CA . PRO A 1 168 ? -1.888 -7.791 13.567 1.00 98.31 168 PRO A CA 1
ATOM 1345 C C . PRO A 1 168 ? -1.246 -8.297 12.269 1.00 98.31 168 PRO A C 1
ATOM 1347 O O . PRO A 1 168 ? -0.836 -9.454 12.189 1.00 98.31 168 PRO A O 1
ATOM 1350 N N . GLY A 1 169 ? -1.148 -7.421 11.271 1.00 97.56 169 GLY A N 1
ATOM 1351 C CA . GLY A 1 169 ? -0.675 -7.718 9.920 1.00 97.56 169 GLY A CA 1
ATOM 1352 C C . GLY A 1 169 ? -1.775 -7.860 8.871 1.00 97.56 169 GLY A C 1
ATOM 1353 O O . GLY A 1 169 ? -1.477 -7.744 7.681 1.00 97.56 169 GLY A O 1
ATOM 1354 N N . ASP A 1 170 ? -3.028 -8.058 9.290 1.00 98.38 170 ASP A N 1
ATOM 1355 C CA . ASP A 1 170 ? -4.175 -7.949 8.390 1.00 98.38 170 ASP A CA 1
ATOM 1356 C C . ASP A 1 170 ? -4.344 -6.496 7.912 1.00 98.38 170 ASP A C 1
ATOM 1358 O O . ASP A 1 170 ? -3.876 -5.542 8.537 1.00 98.38 170 ASP A O 1
ATOM 1362 N N . LEU A 1 171 ? -4.997 -6.322 6.769 1.00 98.69 171 LEU A N 1
ATOM 1363 C CA . LEU A 1 171 ? -5.248 -5.034 6.138 1.00 98.69 171 LEU A CA 1
ATOM 1364 C C . LEU A 1 171 ? -6.668 -4.575 6.442 1.00 98.69 171 LEU A C 1
ATOM 1366 O O . LEU A 1 171 ? -7.613 -5.342 6.282 1.00 98.69 171 LEU A O 1
ATOM 1370 N N . VAL A 1 172 ? -6.825 -3.310 6.818 1.00 98.50 172 VAL A N 1
ATOM 1371 C CA . VAL A 1 172 ? -8.129 -2.645 6.901 1.00 98.50 172 VAL A CA 1
ATOM 1372 C C . VAL A 1 172 ? -8.292 -1.722 5.699 1.00 98.50 172 VAL A C 1
ATOM 1374 O O . VAL A 1 172 ? -7.409 -0.913 5.401 1.00 98.50 172 VAL A O 1
ATOM 1377 N N . PHE A 1 173 ? -9.411 -1.862 4.993 1.00 97.94 173 PHE A N 1
ATOM 1378 C CA . PHE A 1 173 ? -9.708 -1.129 3.767 1.00 97.94 173 PHE A CA 1
ATOM 1379 C C . PHE A 1 173 ? -10.803 -0.096 3.998 1.00 97.94 173 PHE A C 1
ATOM 1381 O O . PHE A 1 173 ? -11.794 -0.362 4.683 1.00 97.94 173 PHE A O 1
ATOM 1388 N N . PHE A 1 174 ? -10.640 1.070 3.375 1.00 96.62 174 PHE A N 1
ATOM 1389 C CA . PHE A 1 174 ? -11.573 2.184 3.498 1.00 96.62 174 PHE A CA 1
ATOM 1390 C C . PHE A 1 174 ? -11.979 2.716 2.133 1.00 96.62 174 PHE A C 1
ATOM 1392 O O . PHE A 1 174 ? -11.190 2.710 1.183 1.00 96.62 174 PHE A O 1
ATOM 1399 N N . GLY A 1 175 ? -13.192 3.236 2.034 1.00 93.00 175 GLY A N 1
ATOM 1400 C CA . GLY A 1 175 ? -13.716 3.772 0.796 1.00 93.00 175 GLY A CA 1
ATOM 1401 C C . GLY A 1 175 ? -15.200 4.076 0.865 1.00 93.00 175 GLY A C 1
ATOM 1402 O O . GLY A 1 175 ? -15.758 4.341 1.927 1.00 93.00 175 GLY A O 1
ATOM 1403 N N . VAL A 1 176 ? -15.832 4.080 -0.302 1.00 85.12 176 VAL A N 1
ATOM 1404 C CA . VAL A 1 176 ? -17.254 4.387 -0.432 1.00 85.12 176 VAL A CA 1
ATOM 1405 C C . VAL A 1 176 ? -17.945 3.208 -1.087 1.00 85.12 176 VAL A C 1
ATOM 1407 O O . VAL A 1 176 ? -17.507 2.707 -2.122 1.00 85.12 176 VAL A O 1
ATOM 1410 N N . GLN A 1 177 ? -19.061 2.793 -0.502 1.00 72.50 177 GLN A N 1
ATOM 1411 C CA . GLN A 1 177 ? -20.028 1.962 -1.197 1.00 72.50 177 GLN A CA 1
ATOM 1412 C C . GLN A 1 177 ? -21.011 2.902 -1.911 1.00 72.50 177 GLN A C 1
ATOM 1414 O O . GLN A 1 177 ? -21.751 3.619 -1.232 1.00 72.50 177 GLN A O 1
ATOM 1419 N N . PRO A 1 178 ? -21.006 2.983 -3.255 1.00 65.06 178 PRO A N 1
ATOM 1420 C CA . PRO A 1 178 ? -21.902 3.891 -3.956 1.00 65.06 178 PRO A CA 1
ATOM 1421 C C . PRO A 1 178 ? -23.367 3.513 -3.681 1.00 65.06 178 PRO A C 1
ATOM 1423 O O . PRO A 1 178 ? -23.697 2.320 -3.671 1.00 65.06 178 PRO A O 1
ATOM 1426 N N . PRO A 1 179 ? -24.271 4.491 -3.490 1.00 53.09 179 PRO A N 1
ATOM 1427 C CA . PRO A 1 179 ? -25.695 4.199 -3.396 1.00 53.09 179 PRO A CA 1
ATOM 1428 C C . PRO A 1 179 ? -26.154 3.513 -4.692 1.00 53.09 179 PRO A C 1
ATOM 1430 O O . PRO A 1 179 ? -25.869 3.994 -5.787 1.00 53.09 179 PRO A O 1
ATOM 1433 N N . ASN A 1 180 ? -26.852 2.381 -4.561 1.00 55.06 180 ASN A N 1
ATOM 1434 C CA . ASN A 1 180 ? -27.328 1.517 -5.657 1.00 55.06 180 ASN A CA 1
ATOM 1435 C C . ASN A 1 180 ? -26.255 0.710 -6.412 1.00 55.06 180 ASN A C 1
ATOM 1437 O O . ASN A 1 180 ? -26.547 0.150 -7.469 1.00 55.06 180 ASN A O 1
ATOM 1441 N N . ALA A 1 181 ? -25.030 0.607 -5.892 1.00 55.66 181 ALA A N 1
ATOM 1442 C CA . ALA A 1 181 ? -24.044 -0.308 -6.452 1.00 55.66 181 ALA A CA 1
ATOM 1443 C C . ALA A 1 181 ? -24.505 -1.772 -6.305 1.00 55.66 181 ALA A C 1
ATOM 1445 O O . ALA A 1 181 ? -25.041 -2.162 -5.262 1.00 55.66 181 ALA A O 1
ATOM 1446 N N . PHE A 1 182 ? -24.270 -2.602 -7.331 1.00 57.12 182 PHE A N 1
ATOM 1447 C CA . PHE A 1 182 ? -24.420 -4.054 -7.202 1.00 57.12 182 PHE A CA 1
ATOM 1448 C C . PHE A 1 182 ? -23.621 -4.538 -5.986 1.00 57.12 182 PHE A C 1
ATOM 1450 O O . PHE A 1 182 ? -22.508 -4.065 -5.744 1.00 57.12 182 PHE A O 1
ATOM 1457 N N . LYS A 1 183 ? -24.183 -5.481 -5.219 1.00 51.06 183 LYS A N 1
ATOM 1458 C CA . LYS A 1 183 ? -23.514 -6.086 -4.060 1.00 51.06 183 LYS A CA 1
ATOM 1459 C C . LYS A 1 183 ? -22.117 -6.569 -4.484 1.00 51.06 183 LYS A C 1
ATOM 1461 O O . LYS A 1 183 ? -22.015 -7.475 -5.303 1.00 51.06 183 LYS A O 1
ATOM 1466 N N . GLY A 1 184 ? -21.067 -5.929 -3.963 1.00 54.84 184 GLY A N 1
ATOM 1467 C CA . GLY A 1 184 ? -19.664 -6.211 -4.303 1.00 54.84 184 GLY A CA 1
ATOM 1468 C C . GLY A 1 184 ? -18.931 -5.125 -5.104 1.00 54.84 184 GLY A C 1
ATOM 1469 O O . GLY A 1 184 ? -17.710 -5.180 -5.199 1.00 54.84 184 GLY A O 1
ATOM 1470 N N . CYS A 1 185 ? -19.619 -4.111 -5.639 1.00 63.09 185 CYS A N 1
ATOM 1471 C CA . CYS A 1 185 ? -18.963 -2.949 -6.242 1.00 63.09 185 CYS A CA 1
ATOM 1472 C C . CYS A 1 185 ? -18.623 -1.928 -5.143 1.00 63.09 185 CYS A C 1
ATOM 1474 O O . CYS A 1 185 ? -19.475 -1.166 -4.685 1.00 63.09 185 CYS A O 1
ATOM 1476 N N . VAL A 1 186 ? -17.373 -1.976 -4.684 1.00 75.81 186 VAL A N 1
ATOM 1477 C CA . VAL A 1 186 ? -16.809 -1.071 -3.676 1.00 75.81 186 VAL A CA 1
ATOM 1478 C C . VAL A 1 186 ? -15.727 -0.200 -4.304 1.00 75.81 186 VAL A C 1
ATOM 1480 O O . VAL A 1 186 ? -14.874 -0.694 -5.040 1.00 75.81 186 VAL A O 1
ATOM 1483 N N . ASP A 1 187 ? -15.758 1.099 -4.010 1.00 87.31 187 ASP A N 1
ATOM 1484 C CA . ASP A 1 187 ? -14.694 2.031 -4.380 1.00 87.31 187 ASP A CA 1
ATOM 1485 C C . ASP A 1 187 ? -13.737 2.159 -3.195 1.00 87.31 187 ASP A C 1
ATOM 1487 O O . ASP A 1 187 ? -13.949 2.973 -2.290 1.00 87.31 187 ASP A O 1
ATOM 1491 N N . VAL A 1 188 ? -12.729 1.286 -3.161 1.00 92.75 188 VAL A N 1
ATOM 1492 C CA . VAL A 1 188 ? -11.703 1.280 -2.114 1.00 92.75 188 VAL A CA 1
ATOM 1493 C C . VAL A 1 188 ? -10.679 2.369 -2.411 1.00 92.75 188 VAL A C 1
ATOM 1495 O O . VAL A 1 188 ? -10.078 2.398 -3.483 1.00 92.75 188 VAL A O 1
ATOM 1498 N N . ARG A 1 189 ? -10.463 3.258 -1.442 1.00 93.75 189 ARG A N 1
ATOM 1499 C CA . ARG A 1 189 ? -9.670 4.487 -1.596 1.00 93.75 189 ARG A CA 1
ATOM 1500 C C . ARG A 1 189 ? -8.452 4.549 -0.688 1.00 93.75 189 ARG A C 1
ATOM 1502 O O . ARG A 1 189 ? -7.526 5.298 -0.982 1.00 93.75 189 ARG A O 1
ATOM 1509 N N . HIS A 1 190 ? -8.448 3.797 0.410 1.00 97.31 190 HIS A N 1
ATOM 1510 C CA . HIS A 1 190 ? -7.373 3.821 1.399 1.00 97.31 190 HIS A CA 1
ATOM 1511 C C . HIS A 1 190 ? -7.182 2.449 2.048 1.00 97.31 190 HIS A C 1
ATOM 1513 O O . HIS A 1 190 ? -8.081 1.606 2.018 1.00 97.31 190 HIS A O 1
ATOM 1519 N N . VAL A 1 191 ? -6.007 2.231 2.634 1.00 98.50 191 VAL A N 1
ATOM 1520 C CA . VAL A 1 191 ? -5.643 0.987 3.320 1.00 98.50 191 VAL A CA 1
ATOM 1521 C C . VAL A 1 191 ? -4.689 1.273 4.479 1.00 98.50 191 VAL A C 1
ATOM 1523 O O . VAL A 1 191 ? -3.852 2.176 4.401 1.00 98.50 191 VAL A O 1
ATOM 1526 N N . GLY A 1 192 ? -4.815 0.497 5.553 1.00 98.44 192 GLY A N 1
ATOM 1527 C CA . GLY A 1 192 ? -3.873 0.460 6.671 1.00 98.44 192 GLY A CA 1
ATOM 1528 C C . GLY A 1 192 ? -3.510 -0.973 7.053 1.00 98.44 192 GLY A C 1
ATOM 1529 O O . GLY A 1 192 ? -4.252 -1.903 6.745 1.00 98.44 192 GLY A O 1
ATOM 1530 N N . ILE A 1 193 ? -2.376 -1.148 7.736 1.00 98.62 193 ILE A N 1
ATOM 1531 C CA . ILE A 1 193 ? -1.985 -2.429 8.346 1.00 98.62 193 ILE A CA 1
ATOM 1532 C C . ILE A 1 193 ? -2.425 -2.414 9.805 1.00 98.62 193 ILE A C 1
ATOM 1534 O O . ILE A 1 193 ? -2.013 -1.531 10.557 1.00 98.62 193 ILE A O 1
ATOM 1538 N N . ILE A 1 194 ? -3.233 -3.392 10.204 1.00 98.75 194 ILE A N 1
ATOM 1539 C CA . ILE A 1 194 ? -3.654 -3.602 11.589 1.00 98.75 194 ILE A CA 1
ATOM 1540 C C . ILE A 1 194 ? -2.420 -3.937 12.427 1.00 98.75 194 ILE A C 1
ATOM 1542 O O . ILE A 1 194 ? -1.631 -4.809 12.068 1.00 98.75 194 ILE A O 1
ATOM 1546 N N . THR A 1 195 ? -2.244 -3.255 13.554 1.00 98.44 195 THR A N 1
ATOM 1547 C CA . THR A 1 195 ? -1.133 -3.490 14.484 1.00 98.44 195 THR A CA 1
ATOM 1548 C C . THR A 1 195 ? -1.587 -4.017 15.840 1.00 98.44 195 THR A C 1
ATOM 1550 O O . THR A 1 195 ? -0.809 -4.686 16.518 1.00 98.44 195 THR A O 1
ATOM 1553 N N . ALA A 1 196 ? -2.853 -3.810 16.208 1.00 97.69 196 ALA A N 1
ATOM 1554 C CA . ALA A 1 196 ? -3.470 -4.439 17.370 1.00 97.69 196 ALA A CA 1
ATOM 1555 C C . ALA A 1 196 ? -4.975 -4.643 17.158 1.00 97.69 196 ALA A C 1
ATOM 1557 O O . ALA A 1 196 ? -5.627 -3.878 16.447 1.00 97.69 196 ALA A O 1
ATOM 1558 N N . VAL A 1 197 ? -5.516 -5.672 17.810 1.00 96.88 197 VAL A N 1
ATOM 1559 C CA . VAL A 1 197 ? -6.944 -6.003 17.808 1.00 96.88 197 VAL A CA 1
ATOM 1560 C C . VAL A 1 197 ? -7.403 -6.154 19.252 1.00 96.88 197 VAL A C 1
ATOM 1562 O O . VAL A 1 197 ? -6.750 -6.840 20.042 1.00 96.88 197 VAL A O 1
ATOM 1565 N N . ARG A 1 198 ? -8.515 -5.509 19.608 1.00 95.31 198 ARG A N 1
ATOM 1566 C CA . ARG A 1 198 ? -9.112 -5.587 20.945 1.00 95.31 198 ARG A CA 1
ATOM 1567 C C . ARG A 1 198 ? -10.595 -5.915 20.841 1.00 95.31 198 ARG A C 1
ATOM 1569 O O . ARG A 1 198 ? -11.383 -5.101 20.368 1.00 95.31 198 ARG A O 1
ATOM 1576 N N . CYS A 1 199 ? -10.984 -7.089 21.331 1.00 90.75 199 CYS A N 1
ATOM 1577 C CA . CYS A 1 199 ? -12.391 -7.460 21.448 1.00 90.75 199 CYS A CA 1
ATOM 1578 C C . CYS A 1 199 ? -13.012 -6.767 22.666 1.00 90.75 199 CYS A C 1
ATOM 1580 O O . CYS A 1 199 ? -12.513 -6.872 23.786 1.00 90.75 199 CYS A O 1
ATOM 1582 N N . ILE A 1 200 ? -14.123 -6.075 22.447 1.00 87.69 200 ILE A N 1
ATOM 1583 C CA . ILE A 1 200 ? -14.894 -5.361 23.459 1.00 87.69 200 ILE A CA 1
ATOM 1584 C C . ILE A 1 200 ? -16.236 -6.081 23.564 1.00 87.69 200 ILE A C 1
ATOM 1586 O O . ILE A 1 200 ? -17.088 -5.968 22.685 1.00 87.69 200 ILE A O 1
ATOM 1590 N N . SER A 1 201 ? -16.420 -6.864 24.624 1.00 75.44 201 SER A N 1
ATOM 1591 C CA . SER A 1 201 ? -17.675 -7.589 24.854 1.00 75.44 201 SER A CA 1
ATOM 1592 C C . SER A 1 201 ? -18.569 -6.805 25.811 1.00 75.44 201 SER A C 1
ATOM 1594 O O . SER A 1 201 ? -18.177 -6.548 26.948 1.00 75.44 201 SER A O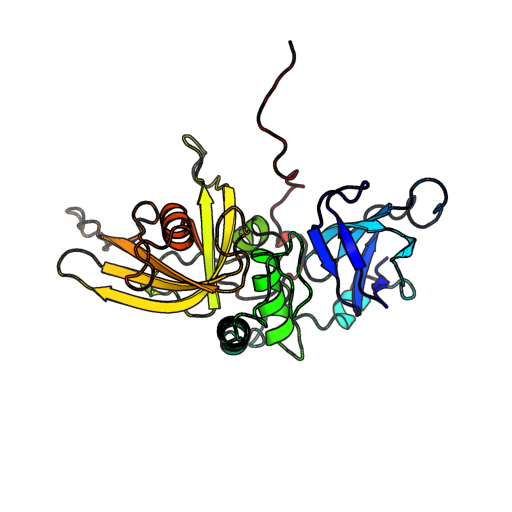 1
ATOM 1596 N N . GLY A 1 202 ? -19.764 -6.426 25.348 1.00 64.12 202 GLY A N 1
ATOM 1597 C CA . GLY A 1 202 ? -20.849 -5.891 26.173 1.00 64.12 202 GLY A CA 1
ATOM 1598 C C . GLY A 1 202 ? -22.013 -6.881 26.292 1.00 64.12 202 GLY A C 1
ATOM 1599 O O . GLY A 1 202 ? -22.042 -7.909 25.621 1.00 64.12 202 GLY A O 1
ATOM 1600 N N . SER A 1 203 ? -23.005 -6.567 27.128 1.00 53.41 203 SER A N 1
ATOM 1601 C CA . SER A 1 203 ? -24.167 -7.437 27.386 1.00 53.41 203 SER A CA 1
ATOM 1602 C C . SER A 1 203 ? -25.103 -7.642 26.182 1.00 53.41 203 SER A C 1
ATOM 1604 O O . SER A 1 203 ? -25.911 -8.567 26.208 1.00 53.41 203 SER A O 1
ATOM 1606 N N . SER A 1 204 ? -25.016 -6.808 25.138 1.00 55.22 204 SER A N 1
ATOM 1607 C CA . SER A 1 204 ? -25.939 -6.819 23.989 1.00 55.22 204 SER A CA 1
ATOM 1608 C C . SER A 1 204 ? -25.279 -6.763 22.602 1.00 55.22 204 SER A C 1
ATOM 1610 O O . SER A 1 204 ? -25.963 -7.016 21.612 1.00 55.22 204 SER A O 1
ATOM 1612 N N . ALA A 1 205 ? -23.977 -6.473 22.506 1.00 62.88 205 ALA A N 1
ATOM 1613 C CA . ALA A 1 205 ? -23.215 -6.471 21.255 1.00 62.88 205 ALA A CA 1
ATOM 1614 C C . ALA A 1 205 ? -21.725 -6.730 21.528 1.00 62.88 205 ALA A C 1
ATOM 1616 O O . ALA A 1 205 ? -21.185 -6.265 22.539 1.00 62.88 205 ALA A O 1
ATOM 1617 N N . SER A 1 206 ? -21.060 -7.453 20.623 1.00 83.12 206 SER A N 1
ATOM 1618 C CA . SER A 1 206 ? -19.597 -7.507 20.585 1.00 83.12 206 SER A CA 1
ATOM 1619 C C . SER A 1 206 ? -19.086 -6.440 19.625 1.00 83.12 206 SER A C 1
ATOM 1621 O O . SER A 1 206 ? -19.618 -6.268 18.533 1.00 83.12 206 SER A O 1
ATOM 1623 N N . CYS A 1 207 ? -18.059 -5.707 20.026 1.00 91.19 207 CYS A N 1
ATOM 1624 C CA . CYS A 1 207 ? -17.343 -4.789 19.155 1.00 91.19 207 CYS A CA 1
ATOM 1625 C C . CYS A 1 207 ? -15.895 -5.254 19.039 1.00 91.19 207 CYS A C 1
ATOM 1627 O O . CYS A 1 207 ? -15.352 -5.850 19.970 1.00 91.19 207 CYS A O 1
ATOM 1629 N N . VAL A 1 208 ? -15.251 -4.941 17.924 1.00 94.69 208 VAL A N 1
ATOM 1630 C CA . VAL A 1 208 ? -13.808 -5.123 17.762 1.00 94.69 208 VAL A CA 1
ATOM 1631 C C . VAL A 1 208 ? -13.195 -3.775 17.452 1.00 94.69 208 VAL A C 1
ATOM 1633 O O . VAL A 1 208 ? -13.659 -3.055 16.572 1.00 94.69 208 VAL A O 1
ATOM 1636 N N . GLU A 1 209 ? -12.154 -3.429 18.190 1.00 97.12 209 GLU A N 1
ATOM 1637 C CA . GLU A 1 209 ? -11.312 -2.290 17.885 1.00 97.12 209 GLU A CA 1
ATOM 1638 C C . GLU A 1 209 ? -10.086 -2.743 17.111 1.00 97.12 209 GLU A C 1
ATOM 1640 O O . GLU A 1 209 ? -9.333 -3.612 17.557 1.00 97.12 209 GLU A O 1
ATOM 1645 N N . LEU A 1 210 ? -9.900 -2.132 15.949 1.00 98.06 210 LEU A N 1
ATOM 1646 C CA . LEU A 1 210 ? -8.782 -2.355 15.053 1.00 98.06 210 LEU A CA 1
ATOM 1647 C C . LEU A 1 210 ? -7.884 -1.126 15.136 1.00 98.06 210 LEU A C 1
ATOM 1649 O O . LEU A 1 210 ? -8.254 -0.066 14.632 1.00 98.06 210 LEU A O 1
ATOM 1653 N N . ALA A 1 211 ? -6.719 -1.253 15.767 1.00 98.25 211 ALA A N 1
ATOM 1654 C CA . ALA A 1 211 ? -5.668 -0.246 15.678 1.00 98.25 211 ALA A CA 1
ATOM 1655 C C . ALA A 1 211 ? -4.798 -0.543 14.458 1.00 98.25 211 ALA A C 1
ATOM 1657 O O . ALA A 1 211 ? -4.441 -1.698 14.220 1.00 98.25 211 ALA A O 1
ATOM 1658 N N . PHE A 1 212 ? -4.452 0.477 13.680 1.00 98.50 212 PHE A N 1
ATOM 1659 C CA . PHE A 1 212 ? -3.721 0.316 12.428 1.00 98.50 212 PHE A CA 1
ATOM 1660 C C . PHE A 1 212 ? -2.774 1.483 12.156 1.00 98.50 212 PHE A C 1
ATOM 1662 O O . PHE A 1 212 ? -2.953 2.596 12.650 1.00 98.50 212 PHE A O 1
ATOM 1669 N N . ALA A 1 213 ? -1.763 1.220 11.333 1.00 98.06 213 ALA A N 1
ATOM 1670 C CA . ALA A 1 213 ? -0.846 2.219 10.806 1.00 98.06 213 ALA A CA 1
ATOM 1671 C C . ALA A 1 213 ? -1.147 2.484 9.326 1.00 98.06 213 ALA A C 1
ATOM 1673 O O . ALA A 1 213 ? -1.307 1.548 8.535 1.00 98.06 213 ALA A O 1
ATOM 1674 N N . SER A 1 214 ? -1.207 3.757 8.934 1.00 97.31 214 SER A N 1
ATOM 1675 C CA . SER A 1 214 ? -1.387 4.152 7.531 1.00 97.31 214 SER A CA 1
ATOM 1676 C C . SER A 1 214 ? -0.784 5.528 7.231 1.00 97.31 214 SER A C 1
ATOM 1678 O O . SER A 1 214 ? -0.388 6.254 8.145 1.00 97.31 214 SER A O 1
ATOM 1680 N N . VAL A 1 215 ? -0.711 5.888 5.944 1.00 96.19 215 VAL A N 1
ATOM 1681 C CA . VAL A 1 215 ? -0.283 7.217 5.471 1.00 96.19 215 VAL A CA 1
ATOM 1682 C C . VAL A 1 215 ? -1.429 7.880 4.734 1.00 96.19 215 VAL A C 1
ATOM 1684 O O . VAL A 1 215 ? -1.768 7.475 3.625 1.00 96.19 215 VAL A O 1
ATOM 1687 N N . THR A 1 216 ? -2.026 8.902 5.335 1.00 94.62 216 THR A N 1
ATOM 1688 C CA . THR A 1 216 ? -3.160 9.620 4.741 1.00 94.62 216 THR A CA 1
ATOM 1689 C C . THR A 1 216 ? -2.698 10.794 3.883 1.00 94.62 216 THR A C 1
ATOM 1691 O O . THR A 1 216 ? -1.715 11.459 4.205 1.00 94.62 216 THR A O 1
ATOM 1694 N N . ASP A 1 217 ? -3.425 11.066 2.798 1.00 92.62 217 ASP A N 1
ATOM 1695 C CA . ASP A 1 217 ? -3.240 12.271 1.983 1.00 92.62 217 ASP A CA 1
ATOM 1696 C C . ASP A 1 217 ? -3.450 13.538 2.847 1.00 92.62 217 ASP A C 1
ATOM 1698 O O . ASP A 1 217 ? -4.392 13.551 3.638 1.00 92.62 217 ASP A O 1
ATOM 1702 N N . PRO A 1 218 ? -2.631 14.603 2.733 1.00 92.56 218 PRO A N 1
ATOM 1703 C CA . PRO A 1 218 ? -2.754 15.809 3.561 1.00 92.56 218 PRO A CA 1
ATOM 1704 C C . PRO A 1 218 ? -4.099 16.542 3.452 1.00 92.56 218 PRO A C 1
ATOM 1706 O O . PRO A 1 218 ? -4.471 17.273 4.363 1.00 92.56 218 PRO A O 1
ATOM 1709 N N . ILE A 1 219 ? -4.833 16.372 2.347 1.00 88.44 219 ILE A N 1
ATOM 1710 C CA . ILE A 1 219 ? -6.181 16.937 2.173 1.00 88.44 219 ILE A CA 1
ATOM 1711 C C . ILE A 1 219 ? -7.205 16.099 2.948 1.00 88.44 219 ILE A C 1
ATOM 1713 O O . ILE A 1 219 ? -8.227 16.608 3.420 1.00 88.44 219 ILE A O 1
ATOM 1717 N N . ALA A 1 220 ? -6.955 14.793 3.060 1.00 83.06 220 ALA A N 1
ATOM 1718 C CA . ALA A 1 220 ? -7.863 13.850 3.696 1.00 83.06 220 ALA A CA 1
ATOM 1719 C C . ALA A 1 220 ? -7.522 13.509 5.151 1.00 83.06 220 ALA A C 1
ATOM 1721 O O . ALA A 1 220 ? -8.393 13.019 5.867 1.00 83.06 220 ALA A O 1
ATOM 1722 N N . GLY A 1 221 ? -6.294 13.775 5.586 1.00 91.00 221 GLY A N 1
ATOM 1723 C CA . GLY A 1 221 ? -5.785 13.420 6.899 1.00 91.00 221 GLY A CA 1
ATOM 1724 C C . GLY A 1 221 ? -4.474 14.130 7.228 1.00 91.00 221 GLY A C 1
ATOM 1725 O O . GLY A 1 221 ? -4.327 15.326 7.003 1.00 91.00 221 GLY A O 1
ATOM 1726 N N . ARG A 1 222 ? -3.523 13.406 7.821 1.00 93.56 222 ARG A N 1
ATOM 1727 C CA . ARG A 1 222 ? -2.351 14.003 8.485 1.00 93.56 222 ARG A CA 1
ATOM 1728 C C . ARG A 1 222 ? -1.136 14.193 7.580 1.00 93.56 222 ARG A C 1
ATOM 1730 O O . ARG A 1 222 ? -0.190 14.859 7.989 1.00 93.56 222 ARG A O 1
ATOM 1737 N N . GLY A 1 223 ? -1.115 13.601 6.384 1.00 95.19 223 GLY A N 1
ATOM 1738 C CA . GLY A 1 223 ? 0.023 13.726 5.466 1.00 95.19 223 GLY A CA 1
ATOM 1739 C C . GLY A 1 223 ? 1.290 12.985 5.908 1.00 95.19 223 GLY A C 1
ATOM 1740 O O . GLY A 1 223 ? 2.353 13.210 5.332 1.00 95.19 223 GLY A O 1
ATOM 1741 N N . ILE A 1 224 ? 1.203 12.135 6.932 1.00 95.81 224 ILE A N 1
ATOM 1742 C CA . ILE A 1 224 ? 2.317 11.386 7.528 1.00 95.81 224 ILE A CA 1
ATOM 1743 C C . ILE A 1 224 ? 1.871 9.976 7.912 1.00 95.81 224 ILE A C 1
ATOM 1745 O O . ILE A 1 224 ? 0.673 9.734 8.072 1.00 95.81 224 ILE A O 1
ATOM 1749 N N . VAL A 1 225 ? 2.831 9.065 8.110 1.00 96.06 225 VAL A N 1
ATOM 1750 C CA . VAL A 1 225 ? 2.573 7.801 8.818 1.00 96.06 225 VAL A CA 1
ATOM 1751 C C . VAL A 1 225 ? 2.070 8.123 10.223 1.00 96.06 225 VAL A C 1
ATOM 1753 O O . VAL A 1 225 ? 2.731 8.836 10.985 1.00 96.06 225 VAL A O 1
ATOM 1756 N N . ALA A 1 226 ? 0.908 7.584 10.567 1.00 95.44 226 ALA A N 1
ATOM 1757 C CA . ALA A 1 226 ? 0.312 7.709 11.886 1.00 95.44 226 ALA A CA 1
ATOM 1758 C C . ALA A 1 226 ? -0.406 6.415 12.279 1.00 95.44 226 ALA A C 1
ATOM 1760 O O . ALA A 1 226 ? -0.708 5.572 11.430 1.00 95.44 226 ALA A O 1
ATOM 1761 N N . ARG A 1 227 ? -0.654 6.284 13.584 1.00 96.44 227 ARG A N 1
ATOM 1762 C CA . ARG A 1 227 ? -1.559 5.280 14.134 1.00 96.44 227 ARG A CA 1
ATOM 1763 C C . ARG A 1 227 ? -2.956 5.878 14.243 1.00 96.44 227 ARG A C 1
ATOM 1765 O O . ARG A 1 227 ? -3.095 7.025 14.661 1.00 96.44 227 ARG A O 1
ATOM 1772 N N . ASP A 1 228 ? -3.943 5.064 13.911 1.00 97.19 228 ASP A N 1
ATOM 1773 C CA . ASP A 1 228 ? -5.368 5.323 14.068 1.00 97.19 228 ASP A CA 1
ATOM 1774 C C . ASP A 1 228 ? -6.040 4.059 14.616 1.00 97.19 228 ASP A C 1
ATOM 1776 O O . ASP A 1 228 ? -5.448 2.974 14.617 1.00 97.19 228 ASP A O 1
ATOM 1780 N N . SER A 1 229 ? -7.284 4.174 15.072 1.00 97.56 229 SER A N 1
ATOM 1781 C CA . SER A 1 229 ? -8.098 3.004 15.393 1.00 97.56 229 SER A CA 1
ATOM 1782 C C . SER A 1 229 ? -9.569 3.218 15.074 1.00 97.56 229 SER A C 1
ATOM 1784 O O . SER A 1 229 ? -10.074 4.342 15.091 1.00 97.56 229 SER A O 1
ATOM 1786 N N . VAL A 1 230 ? -10.253 2.116 14.774 1.00 97.31 230 VAL A N 1
ATOM 1787 C CA . VAL A 1 230 ? -11.695 2.079 14.514 1.00 97.31 230 VAL A CA 1
ATOM 1788 C C . VAL A 1 230 ? -12.345 0.979 15.340 1.00 97.31 230 VAL A C 1
ATOM 1790 O O . VAL A 1 230 ? -11.833 -0.135 15.411 1.00 97.31 230 VAL A O 1
ATOM 1793 N N . ILE A 1 231 ? -13.485 1.282 15.951 1.00 96.81 231 ILE A N 1
ATOM 1794 C CA . ILE A 1 231 ? -14.344 0.315 16.632 1.00 96.81 231 ILE A CA 1
ATOM 1795 C C . ILE A 1 231 ? -15.456 -0.079 15.671 1.00 96.81 231 ILE A C 1
ATOM 1797 O O . ILE A 1 231 ? -16.266 0.766 15.293 1.00 96.81 231 ILE A O 1
ATOM 1801 N N . VAL A 1 232 ? -15.527 -1.362 15.327 1.00 95.38 232 VAL A N 1
ATOM 1802 C CA . VAL A 1 232 ? -16.580 -1.935 14.486 1.00 95.38 232 VAL A CA 1
ATOM 1803 C C . VAL A 1 232 ? -17.540 -2.741 15.366 1.00 95.38 232 VAL A C 1
ATOM 1805 O O . VAL A 1 232 ? -17.110 -3.707 16.006 1.00 95.38 232 VAL A O 1
ATOM 1808 N N . PRO A 1 233 ? -18.829 -2.369 15.441 1.00 93.75 233 PRO A N 1
ATOM 1809 C CA . PRO A 1 233 ? -19.817 -3.145 16.175 1.00 93.75 233 PRO A CA 1
ATOM 1810 C C . PRO A 1 233 ? -20.272 -4.366 15.374 1.00 93.75 233 PRO A C 1
ATOM 1812 O O . PRO A 1 233 ? -20.313 -4.349 14.142 1.00 93.75 233 PRO A O 1
ATOM 1815 N N . SER A 1 234 ? -20.660 -5.420 16.081 1.00 90.19 234 SER A N 1
ATOM 1816 C CA . SER A 1 234 ? -21.375 -6.550 15.510 1.00 90.19 234 SER A CA 1
ATOM 1817 C C . SER A 1 234 ? -22.862 -6.478 15.829 1.00 90.19 234 SER A C 1
ATOM 1819 O O . SER A 1 234 ? -23.301 -5.908 16.832 1.00 90.19 234 SER A O 1
ATOM 1821 N N . ARG A 1 235 ? -23.645 -7.125 14.976 1.00 83.38 235 ARG A N 1
ATOM 1822 C CA . ARG A 1 235 ? -25.037 -7.455 15.223 1.00 83.38 235 ARG A CA 1
ATOM 1823 C C . ARG A 1 235 ? -25.153 -8.966 15.339 1.00 83.38 235 ARG A C 1
ATOM 1825 O O . ARG A 1 235 ? -24.848 -9.694 14.392 1.00 83.38 235 ARG A O 1
ATOM 1832 N N . SER A 1 236 ? -25.615 -9.436 16.493 1.00 68.75 236 SER A N 1
ATOM 1833 C CA . SER A 1 236 ? -26.048 -10.820 16.640 1.00 68.75 236 SER A CA 1
ATOM 1834 C C . SER A 1 236 ? -27.428 -10.976 16.004 1.00 68.75 236 SER A C 1
ATOM 1836 O O . SER A 1 236 ? -28.355 -10.201 16.253 1.00 68.75 236 SER A O 1
ATOM 1838 N N . SER A 1 237 ? -27.567 -11.964 15.127 1.00 60.59 237 SER A N 1
ATOM 1839 C CA . SER A 1 237 ? -28.884 -12.405 14.676 1.00 60.59 237 SER A CA 1
ATOM 1840 C C . SER A 1 237 ? -29.445 -13.388 15.703 1.00 60.59 237 SER A C 1
ATOM 1842 O O . SER A 1 237 ? -28.766 -14.326 16.120 1.00 60.59 237 SER A O 1
ATOM 1844 N N . THR A 1 238 ? -30.677 -13.157 16.158 1.00 53.53 238 THR A N 1
ATOM 1845 C CA . THR A 1 238 ? -31.376 -14.110 17.027 1.00 53.53 238 THR A CA 1
ATOM 1846 C C . THR A 1 238 ? -31.604 -15.402 16.238 1.00 53.53 238 THR A C 1
ATOM 1848 O O . THR A 1 238 ? -32.032 -15.311 15.082 1.00 53.53 238 THR A O 1
ATOM 1851 N N . PRO A 1 239 ? -31.367 -16.595 16.813 1.00 51.53 239 PRO A N 1
ATOM 1852 C CA . PRO A 1 239 ? -31.703 -17.842 16.143 1.00 51.53 239 PRO A CA 1
ATOM 1853 C C . PRO A 1 239 ? -33.175 -17.820 15.727 1.00 51.53 239 PRO A C 1
ATOM 1855 O O . PRO A 1 239 ? -34.063 -17.638 16.563 1.00 51.53 239 PRO A O 1
ATOM 1858 N N . GLY A 1 240 ? -33.451 -18.004 14.436 1.00 50.62 240 GLY A N 1
ATOM 1859 C CA . GLY A 1 240 ? -34.810 -18.296 13.993 1.00 50.62 240 GLY A CA 1
ATOM 1860 C C . GLY A 1 240 ? -35.313 -19.564 14.691 1.00 50.62 240 GLY A C 1
ATOM 1861 O O . GLY A 1 240 ? -34.519 -20.458 14.985 1.00 50.62 240 GLY A O 1
ATOM 1862 N N . ALA A 1 241 ? -36.626 -19.664 14.923 1.00 46.00 241 ALA A N 1
ATOM 1863 C CA . ALA A 1 241 ? -37.311 -20.719 15.692 1.00 46.00 241 ALA A CA 1
ATOM 1864 C C . ALA A 1 241 ? -37.100 -22.182 15.214 1.00 46.00 241 ALA A C 1
ATOM 1866 O O . ALA A 1 241 ? -37.768 -23.097 15.688 1.00 46.00 241 ALA A O 1
ATOM 1867 N N . ARG A 1 242 ? -36.180 -22.434 14.278 1.00 46.56 242 ARG A N 1
ATOM 1868 C CA . ARG A 1 242 ? -35.781 -23.752 13.776 1.00 46.56 242 ARG A CA 1
ATOM 1869 C C . ARG A 1 242 ? -34.256 -23.919 13.798 1.00 46.56 242 ARG A C 1
ATOM 1871 O O . ARG A 1 242 ? -33.647 -24.128 12.757 1.00 46.56 242 ARG A O 1
ATOM 1878 N N . GLY A 1 243 ? -33.648 -23.809 14.981 1.00 47.47 243 GLY A N 1
ATOM 1879 C CA . GLY A 1 243 ? -32.308 -24.352 15.256 1.00 47.47 243 GLY A CA 1
ATOM 1880 C C . GLY A 1 243 ? -31.152 -23.812 14.403 1.00 47.47 243 GLY A C 1
ATOM 1881 O O . GLY A 1 243 ? -30.233 -24.565 14.100 1.00 47.47 243 GLY A O 1
ATOM 1882 N N . GLY A 1 244 ? -31.193 -22.543 13.987 1.00 49.56 244 GLY A N 1
ATOM 1883 C CA . GLY A 1 244 ? -30.113 -21.929 13.208 1.00 49.56 244 GLY A CA 1
ATOM 1884 C C . GLY A 1 244 ? -28.932 -21.486 14.077 1.00 49.56 244 GLY A C 1
ATOM 1885 O O . GLY A 1 244 ? -29.138 -20.915 15.148 1.00 49.56 244 GLY A O 1
ATOM 1886 N N . ASN A 1 245 ? -27.703 -21.723 13.603 1.00 55.75 245 ASN A N 1
ATOM 1887 C CA . ASN A 1 245 ? -26.481 -21.177 14.200 1.00 55.75 245 ASN A CA 1
ATOM 1888 C C . ASN A 1 245 ? -26.572 -19.649 14.331 1.00 55.75 245 ASN A C 1
ATOM 1890 O O . ASN A 1 245 ? -27.112 -18.973 13.456 1.00 55.75 245 ASN A O 1
ATOM 1894 N N . TRP A 1 246 ? -25.992 -19.109 15.403 1.00 59.12 246 TRP A N 1
ATOM 1895 C CA . TRP A 1 246 ? -25.776 -17.671 15.534 1.00 59.12 246 TRP A CA 1
ATOM 1896 C C . TRP A 1 246 ? -24.852 -17.216 14.400 1.00 59.12 246 TRP A C 1
ATOM 1898 O O . TRP A 1 246 ? -23.728 -17.704 14.303 1.00 59.12 246 TRP A O 1
ATOM 1908 N N . SER A 1 247 ? -25.308 -16.295 13.547 1.00 65.81 247 SER A N 1
ATOM 1909 C CA . SER A 1 247 ? -24.423 -15.600 12.609 1.00 65.81 247 SER A CA 1
ATOM 1910 C C . SER A 1 247 ? -24.170 -14.183 13.107 1.00 65.81 247 SER A C 1
ATOM 1912 O O . SER A 1 247 ? -25.114 -13.399 13.276 1.00 65.81 247 SER A O 1
ATOM 1914 N N . THR A 1 248 ? -22.900 -13.868 13.343 1.00 74.38 248 THR A N 1
ATOM 1915 C CA . THR A 1 248 ? -22.422 -12.518 13.648 1.00 74.38 248 THR A CA 1
ATOM 1916 C C . THR A 1 248 ? -22.276 -11.752 12.340 1.00 74.38 248 THR A C 1
ATOM 1918 O O . THR A 1 248 ? -21.669 -12.245 11.394 1.00 74.38 248 THR A O 1
ATOM 1921 N N . THR A 1 249 ? -22.851 -10.556 12.257 1.00 85.81 249 THR A N 1
ATOM 1922 C CA . THR A 1 249 ? -22.648 -9.657 11.113 1.00 85.81 249 THR A CA 1
ATOM 1923 C C . THR A 1 249 ? -21.989 -8.378 11.600 1.00 85.81 249 THR A C 1
ATOM 1925 O O . THR A 1 249 ? -22.508 -7.731 12.506 1.00 85.81 249 THR A O 1
ATOM 1928 N N . TRP A 1 250 ? -20.856 -8.006 11.011 1.00 90.06 250 TRP A N 1
ATOM 1929 C CA . TRP A 1 250 ? -20.135 -6.783 11.361 1.00 90.06 250 TRP A CA 1
ATOM 1930 C C . TRP A 1 250 ? -20.732 -5.569 10.645 1.00 90.06 250 TRP A C 1
ATOM 1932 O O . TRP A 1 250 ? -20.925 -5.574 9.429 1.00 90.06 250 TRP A O 1
ATOM 1942 N N . GLU A 1 251 ? -21.053 -4.523 11.403 1.00 90.88 251 GLU A N 1
ATOM 1943 C CA . GLU A 1 251 ? -21.710 -3.313 10.908 1.00 90.88 251 GLU A CA 1
ATOM 1944 C C . GLU A 1 251 ? -20.666 -2.217 10.623 1.00 90.88 251 GLU A C 1
ATOM 1946 O O . GLU A 1 251 ? -20.598 -1.210 11.325 1.00 90.88 251 GLU A O 1
ATOM 1951 N N . PHE A 1 252 ? -19.855 -2.387 9.571 1.00 90.69 252 PHE A N 1
ATOM 1952 C CA . PHE A 1 252 ? -18.813 -1.418 9.184 1.00 90.69 252 PHE A CA 1
ATOM 1953 C C . PHE A 1 252 ? -19.338 0.016 8.998 1.00 90.69 252 PHE A C 1
ATOM 1955 O O . PHE A 1 252 ? -18.690 0.968 9.417 1.00 90.69 252 PHE A O 1
ATOM 1962 N N . GLY A 1 253 ? -20.559 0.184 8.474 1.00 87.69 253 GLY A N 1
ATOM 1963 C CA . GLY A 1 253 ? -21.206 1.498 8.328 1.00 87.69 253 GLY A CA 1
ATOM 1964 C C . GLY A 1 253 ? -21.597 2.184 9.647 1.00 87.69 253 GLY A C 1
ATOM 1965 O O . GLY A 1 253 ? -22.106 3.301 9.627 1.00 87.69 253 GLY A O 1
ATOM 1966 N N . ARG A 1 254 ? -21.396 1.519 10.790 1.00 90.88 254 ARG A N 1
ATOM 1967 C CA . ARG A 1 254 ? -21.565 2.067 12.145 1.00 90.88 254 ARG A CA 1
ATOM 1968 C C . ARG A 1 254 ? -20.247 2.119 12.915 1.00 90.88 254 ARG A C 1
ATOM 1970 O O . ARG A 1 254 ? -20.262 2.281 14.136 1.00 90.88 254 ARG A O 1
ATOM 1977 N N . ALA A 1 255 ? -19.122 1.944 12.225 1.00 94.38 255 ALA A N 1
ATOM 1978 C CA . ALA A 1 255 ? -17.824 2.093 12.845 1.00 94.38 255 ALA A CA 1
ATOM 1979 C C . ALA A 1 255 ? -17.618 3.532 13.343 1.00 94.38 255 ALA A C 1
ATOM 1981 O O . ALA A 1 255 ? -18.142 4.497 12.784 1.00 94.38 255 ALA A O 1
ATOM 1982 N N . ARG A 1 256 ? -16.854 3.660 14.425 1.00 95.94 256 ARG A N 1
ATOM 1983 C CA . ARG A 1 256 ? -16.493 4.937 15.058 1.00 95.94 256 ARG A CA 1
ATOM 1984 C C . ARG A 1 256 ? -14.996 4.952 15.367 1.00 95.94 256 ARG A C 1
ATOM 1986 O O . ARG A 1 256 ? -14.417 3.864 15.449 1.00 95.94 256 ARG A O 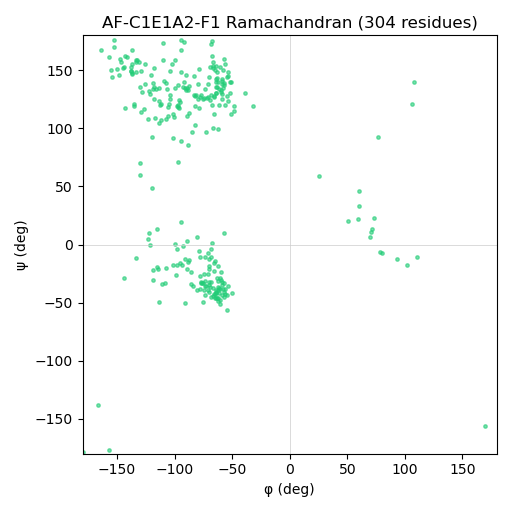1
ATOM 1993 N N . PRO A 1 257 ? -14.346 6.116 15.516 1.00 96.81 257 PRO A N 1
ATOM 1994 C CA . PRO A 1 257 ? -12.946 6.134 15.924 1.00 96.81 257 PRO A CA 1
ATOM 1995 C C . PRO A 1 257 ? -12.775 5.472 17.297 1.00 96.81 257 PRO A C 1
ATOM 1997 O O . PRO A 1 257 ? -13.707 5.421 18.104 1.00 96.81 257 PRO A O 1
ATOM 2000 N N . GLY A 1 258 ? -11.587 4.926 17.551 1.00 93.94 258 GLY A N 1
ATOM 2001 C CA . GLY A 1 258 ? -11.239 4.458 18.888 1.00 93.94 258 GLY A CA 1
ATOM 2002 C C . GLY A 1 258 ? -11.111 5.620 19.882 1.00 93.94 258 GLY A C 1
ATOM 2003 O O . GLY A 1 258 ? -10.933 6.767 19.467 1.00 93.94 258 GLY A O 1
ATOM 2004 N N . PRO A 1 259 ? -11.157 5.348 21.198 1.00 92.50 259 PRO A N 1
ATOM 2005 C CA . PRO A 1 259 ? -11.320 6.385 22.221 1.00 92.50 259 PRO A CA 1
ATOM 2006 C C . PRO A 1 259 ? -10.178 7.409 22.250 1.00 92.50 259 PRO A C 1
ATOM 2008 O O . PRO A 1 259 ? -10.394 8.574 22.557 1.00 92.50 259 PRO A O 1
ATOM 2011 N N . GLU A 1 260 ? -8.960 6.988 21.900 1.00 92.56 260 GLU A N 1
ATOM 2012 C CA . GLU A 1 260 ? -7.777 7.862 21.838 1.00 92.56 260 GLU A CA 1
ATOM 2013 C C . GLU A 1 260 ? -7.783 8.810 20.625 1.00 92.56 260 GLU A C 1
ATOM 2015 O O . GLU A 1 260 ? -6.963 9.724 20.548 1.00 92.56 260 GLU A O 1
ATOM 2020 N N . HIS A 1 261 ? -8.698 8.591 19.678 1.00 92.50 261 HIS A N 1
ATOM 2021 C CA . HIS A 1 261 ? -8.780 9.297 18.402 1.00 92.50 261 HIS A CA 1
ATOM 2022 C C . HIS A 1 261 ? -10.135 9.988 18.181 1.00 92.50 261 HIS A C 1
ATOM 2024 O O . HIS A 1 261 ? -10.371 10.544 17.106 1.00 92.50 261 HIS A O 1
ATOM 2030 N N . GLU A 1 262 ? -11.032 9.960 19.172 1.00 91.00 262 GLU A N 1
ATOM 2031 C CA . GLU A 1 262 ? -12.303 10.688 19.115 1.00 91.00 262 GLU A CA 1
ATOM 2032 C C . GLU A 1 262 ? -12.045 12.195 18.948 1.00 91.00 262 GLU A C 1
ATOM 2034 O O . GLU A 1 262 ? -11.200 12.786 19.625 1.00 91.00 262 GLU A O 1
ATOM 2039 N N . GLY A 1 263 ? -12.759 12.825 18.011 1.00 90.25 263 GLY A N 1
ATOM 2040 C CA . GLY A 1 263 ? -12.590 14.246 17.696 1.00 90.25 263 GLY A CA 1
ATOM 2041 C C . GLY A 1 263 ? -11.407 14.589 16.778 1.00 90.25 263 GLY A C 1
ATOM 2042 O O . GLY A 1 263 ? -11.321 15.728 16.314 1.00 90.25 263 GLY A O 1
ATOM 2043 N N . ASP A 1 264 ? -10.524 13.640 16.444 1.00 93.62 264 ASP A N 1
ATOM 2044 C CA . ASP A 1 264 ? -9.531 13.839 15.385 1.00 93.62 264 ASP A CA 1
ATOM 2045 C C . ASP A 1 264 ? -10.181 13.658 14.003 1.00 93.62 264 ASP A C 1
ATOM 2047 O O . ASP A 1 264 ? -10.642 12.580 13.631 1.00 93.62 264 ASP A O 1
ATOM 2051 N N . ALA A 1 265 ? -10.182 14.724 13.200 1.00 93.19 265 ALA A N 1
ATOM 2052 C CA . ALA A 1 265 ? -10.905 14.762 11.929 1.00 93.19 265 ALA A CA 1
ATOM 2053 C C . ALA A 1 265 ? -10.461 13.697 10.903 1.00 93.19 265 ALA A C 1
ATOM 2055 O O . ALA A 1 265 ? -11.267 13.286 10.064 1.00 93.19 265 ALA A O 1
ATOM 2056 N N . ALA A 1 266 ? -9.196 13.260 10.936 1.00 92.81 266 ALA A N 1
ATOM 2057 C CA . ALA A 1 266 ? -8.706 12.212 10.041 1.00 92.81 266 ALA A CA 1
ATOM 2058 C C . ALA A 1 266 ? -9.251 10.840 10.465 1.00 92.81 266 ALA A C 1
ATOM 2060 O O . ALA A 1 266 ? -9.725 10.071 9.628 1.00 92.81 266 ALA A O 1
ATOM 2061 N N . SER A 1 267 ? -9.237 10.573 11.769 1.00 94.50 267 SER A N 1
ATOM 2062 C CA . SER A 1 267 ? -9.719 9.330 12.380 1.00 94.50 267 SER A CA 1
ATOM 2063 C C . SER A 1 267 ? -11.225 9.173 12.217 1.00 94.50 267 SER A C 1
ATOM 2065 O O . SER A 1 267 ? -11.693 8.112 11.810 1.00 94.50 267 SER A O 1
ATOM 2067 N N . GLU A 1 268 ? -11.980 10.250 12.445 1.00 94.94 268 GLU A N 1
ATOM 2068 C CA . GLU A 1 268 ? -13.430 10.305 12.221 1.00 94.94 268 GLU A CA 1
ATOM 2069 C C . GLU A 1 268 ? -13.782 9.954 10.768 1.00 94.94 268 GLU A C 1
ATOM 2071 O O . GLU A 1 268 ? -14.664 9.137 10.499 1.00 94.94 268 GLU A O 1
ATOM 2076 N N . ARG A 1 269 ? -13.044 10.520 9.804 1.00 93.62 269 ARG A N 1
ATOM 2077 C CA . ARG A 1 269 ? -13.256 10.242 8.377 1.00 93.62 269 ARG A CA 1
ATOM 2078 C C . ARG A 1 269 ? -12.953 8.787 8.021 1.00 93.62 269 ARG A C 1
ATOM 2080 O O . ARG A 1 269 ? -13.695 8.180 7.248 1.00 93.62 269 ARG A O 1
ATOM 2087 N N . LEU A 1 270 ? -11.867 8.230 8.558 1.00 94.69 270 LEU A N 1
ATOM 2088 C CA . LEU A 1 270 ? -11.520 6.822 8.358 1.00 94.69 270 LEU A CA 1
ATOM 2089 C C . LEU A 1 270 ? -12.597 5.910 8.952 1.00 94.69 270 LEU A C 1
ATOM 2091 O O . LEU A 1 270 ? -13.073 5.011 8.266 1.00 94.69 270 LEU A O 1
ATOM 2095 N N . ALA A 1 271 ? -13.058 6.184 10.172 1.00 94.75 271 ALA A N 1
ATOM 2096 C CA . ALA A 1 271 ? -14.116 5.413 10.817 1.00 94.75 271 ALA A CA 1
ATOM 2097 C C . ALA A 1 271 ? -15.414 5.373 9.997 1.00 94.75 271 ALA A C 1
ATOM 2099 O O . ALA A 1 271 ? -16.013 4.315 9.839 1.00 94.75 271 ALA A O 1
ATOM 2100 N N . GLN A 1 272 ? -15.805 6.496 9.394 1.00 93.25 272 GLN A N 1
ATOM 2101 C CA . GLN A 1 272 ? -17.006 6.581 8.554 1.00 93.25 272 GLN A CA 1
ATOM 2102 C C . GLN A 1 272 ? -16.893 5.834 7.217 1.00 93.25 272 GLN A C 1
ATOM 2104 O O . GLN A 1 272 ? -17.889 5.684 6.512 1.00 93.25 272 GLN A O 1
ATOM 2109 N N . THR A 1 273 ? -15.689 5.408 6.834 1.00 94.19 273 THR A N 1
ATOM 2110 C CA . THR A 1 273 ? -15.410 4.834 5.513 1.00 94.19 273 THR A CA 1
ATOM 2111 C C . THR A 1 273 ? -14.829 3.428 5.578 1.00 94.19 273 THR A C 1
ATOM 2113 O O . THR A 1 273 ? -14.406 2.918 4.546 1.00 94.19 273 THR A O 1
ATOM 2116 N N . VAL A 1 274 ? -14.813 2.771 6.744 1.00 95.19 274 VAL A N 1
ATOM 2117 C CA . VAL A 1 274 ? -14.367 1.371 6.855 1.00 95.19 274 VAL A CA 1
ATOM 2118 C C . VAL A 1 274 ? -15.248 0.484 5.973 1.00 95.19 274 VAL A C 1
ATOM 2120 O O . VAL A 1 274 ? -16.474 0.571 6.022 1.00 95.19 274 VAL A O 1
ATOM 2123 N N . LEU A 1 275 ? -14.623 -0.374 5.166 1.00 93.69 275 LEU A N 1
ATOM 2124 C CA . LEU A 1 275 ? -15.322 -1.273 4.245 1.00 93.69 275 LEU A CA 1
ATOM 2125 C C . LEU A 1 275 ? -15.164 -2.743 4.624 1.00 93.69 275 LEU A C 1
ATOM 2127 O O . LEU A 1 275 ? -16.147 -3.481 4.635 1.00 93.69 275 LEU A O 1
ATOM 2131 N N . SER A 1 276 ? -13.931 -3.177 4.873 1.00 95.25 276 SER A N 1
ATOM 2132 C CA . SER A 1 276 ? -13.603 -4.589 5.058 1.00 95.25 276 SER A CA 1
ATOM 2133 C C . SER A 1 276 ? -12.231 -4.766 5.707 1.00 95.25 276 SER A C 1
ATOM 2135 O O . SER A 1 276 ? -11.425 -3.831 5.783 1.00 95.25 276 SER A O 1
ATOM 2137 N N . VAL A 1 277 ? -11.965 -5.992 6.159 1.00 97.62 277 VAL A N 1
ATOM 2138 C CA . VAL A 1 277 ? -10.640 -6.454 6.577 1.00 97.62 277 VAL A CA 1
ATOM 2139 C C . VAL A 1 277 ? -10.230 -7.611 5.672 1.00 97.62 277 VAL A C 1
ATOM 2141 O O . VAL A 1 277 ? -11.054 -8.461 5.336 1.00 97.62 277 VAL A O 1
ATOM 2144 N N . GLY A 1 278 ? -8.965 -7.638 5.261 1.00 97.12 278 GLY A N 1
ATOM 2145 C CA . GLY A 1 278 ? -8.416 -8.691 4.416 1.00 97.12 278 GLY A CA 1
ATOM 2146 C C . GLY A 1 278 ? -7.024 -9.123 4.858 1.00 97.12 278 GLY A C 1
ATOM 2147 O O . GLY A 1 278 ? -6.239 -8.333 5.372 1.00 97.12 278 GLY A O 1
ATOM 2148 N N . ARG A 1 279 ? -6.696 -10.390 4.632 1.00 96.62 279 ARG A N 1
ATOM 2149 C CA . ARG A 1 279 ? -5.447 -11.029 5.034 1.00 96.62 279 ARG A CA 1
ATOM 2150 C C . ARG A 1 279 ? -4.602 -11.370 3.816 1.00 96.62 279 ARG A C 1
ATOM 2152 O O . ARG A 1 279 ? -4.991 -12.170 2.968 1.00 96.62 279 ARG A O 1
ATOM 2159 N N . CYS A 1 280 ? -3.392 -10.829 3.759 1.00 93.06 280 CYS A N 1
ATOM 2160 C CA . CYS A 1 280 ? -2.400 -11.251 2.775 1.00 93.06 280 CYS A CA 1
ATOM 2161 C C . CYS A 1 280 ? -1.696 -12.519 3.270 1.00 93.06 280 CYS A C 1
ATOM 2163 O O . CYS A 1 280 ? -1.030 -12.490 4.302 1.00 93.06 280 CYS A O 1
ATOM 2165 N N . ARG A 1 281 ? -1.801 -13.630 2.532 1.00 88.44 281 ARG A N 1
ATOM 2166 C CA . ARG A 1 281 ? -1.114 -14.895 2.875 1.00 88.44 281 ARG A CA 1
ATOM 2167 C C . ARG A 1 281 ? 0.148 -15.168 2.060 1.00 88.44 281 ARG A C 1
ATOM 2169 O O . ARG A 1 281 ? 0.975 -15.998 2.440 1.00 88.44 281 ARG A O 1
ATOM 2176 N N . ARG A 1 282 ? 0.305 -14.476 0.934 1.00 88.31 282 ARG A N 1
ATOM 2177 C CA . ARG A 1 282 ? 1.391 -14.673 -0.032 1.00 88.31 282 ARG A CA 1
ATOM 2178 C C . ARG A 1 282 ? 1.688 -13.384 -0.792 1.00 88.31 282 ARG A C 1
ATOM 2180 O O . ARG A 1 282 ? 1.006 -12.384 -0.604 1.00 88.31 282 ARG A O 1
ATOM 2187 N N . GLY A 1 283 ? 2.717 -13.427 -1.633 1.00 88.50 283 GLY A N 1
ATOM 2188 C CA . GLY A 1 283 ? 2.954 -12.408 -2.652 1.00 88.50 283 GLY A CA 1
ATOM 2189 C C . GLY A 1 283 ? 2.305 -12.777 -3.985 1.00 88.50 283 GLY A C 1
ATOM 2190 O O . GLY A 1 283 ? 1.779 -13.882 -4.146 1.00 88.50 283 GLY A O 1
ATOM 2191 N N . VAL A 1 284 ? 2.378 -11.851 -4.934 1.00 89.31 284 VAL A N 1
ATOM 2192 C CA . VAL A 1 284 ? 1.920 -12.021 -6.312 1.00 89.31 284 VAL A CA 1
ATOM 2193 C C . VAL A 1 284 ? 2.772 -13.077 -7.021 1.00 89.31 284 VAL A C 1
ATOM 2195 O O . VAL A 1 284 ? 4.008 -13.022 -7.057 1.00 89.31 284 VAL A O 1
ATOM 2198 N N . GLU A 1 285 ? 2.094 -14.051 -7.611 1.00 84.50 285 GLU A N 1
ATOM 2199 C CA . GLU A 1 285 ? 2.666 -15.165 -8.359 1.00 84.50 285 GLU A CA 1
ATOM 2200 C C . GLU A 1 285 ? 2.418 -15.025 -9.860 1.00 84.50 285 GLU A C 1
ATOM 2202 O O . GLU A 1 285 ? 3.292 -15.384 -10.655 1.00 84.50 285 GLU A O 1
ATOM 2207 N N . GLY A 1 286 ? 1.282 -14.448 -10.253 1.00 79.88 286 GLY A N 1
ATOM 2208 C CA . GLY A 1 286 ? 0.882 -14.333 -11.652 1.00 79.88 286 GLY A CA 1
ATOM 2209 C C . GLY A 1 286 ? -0.103 -13.200 -11.917 1.00 79.88 286 GLY A C 1
ATOM 2210 O O . GLY A 1 286 ? -0.440 -12.423 -11.033 1.00 79.88 286 GLY A O 1
ATOM 2211 N N . ALA A 1 287 ? -0.546 -13.092 -13.170 1.00 76.62 287 ALA A N 1
ATOM 2212 C CA . ALA A 1 287 ? -1.514 -12.069 -13.574 1.00 76.62 287 ALA A CA 1
ATOM 2213 C C . ALA A 1 287 ? -2.930 -12.330 -13.027 1.00 76.62 287 ALA A C 1
ATOM 2215 O O . ALA A 1 287 ? -3.676 -11.380 -12.835 1.00 76.62 287 ALA A O 1
ATOM 2216 N N . ASP A 1 288 ? -3.282 -13.588 -12.736 1.00 83.44 288 ASP A N 1
ATOM 2217 C CA . ASP A 1 288 ? -4.586 -13.956 -12.160 1.00 83.44 288 ASP A CA 1
ATOM 2218 C C . ASP A 1 288 ? -4.783 -13.464 -10.715 1.00 83.44 288 ASP A C 1
ATOM 2220 O O . ASP A 1 288 ? -5.897 -13.500 -10.204 1.00 83.44 288 ASP A O 1
ATOM 2224 N N . ASP A 1 289 ? -3.718 -12.980 -10.071 1.00 84.00 289 ASP A N 1
ATOM 2225 C CA . ASP A 1 289 ? -3.765 -12.364 -8.740 1.00 84.00 289 ASP A CA 1
ATOM 2226 C C . ASP A 1 289 ? -4.276 -10.919 -8.761 1.00 84.00 289 ASP A C 1
ATOM 2228 O O . ASP A 1 289 ? -4.516 -10.325 -7.707 1.00 84.00 289 ASP A O 1
ATOM 2232 N N . LEU A 1 290 ? -4.399 -10.334 -9.953 1.00 83.19 290 LEU A N 1
ATOM 2233 C CA . LEU A 1 290 ? -4.929 -8.998 -10.160 1.00 83.19 290 LEU A CA 1
ATOM 2234 C C . LEU A 1 290 ? -6.360 -9.070 -10.707 1.00 83.19 290 LEU A C 1
ATOM 2236 O O . LEU A 1 290 ? -6.694 -9.988 -11.464 1.00 83.19 290 LEU A O 1
ATOM 2240 N N . PRO A 1 291 ? -7.213 -8.081 -10.381 1.00 80.25 291 PRO A N 1
ATOM 2241 C CA . PRO A 1 291 ? -8.544 -8.002 -10.964 1.00 80.25 291 PRO A CA 1
ATOM 2242 C C . PRO A 1 291 ? -8.456 -7.948 -12.497 1.00 80.25 291 PRO A C 1
ATOM 2244 O O . PRO A 1 291 ? -7.621 -7.250 -13.075 1.00 80.25 291 PRO A O 1
ATOM 2247 N N . ARG A 1 292 ? -9.326 -8.703 -13.177 1.00 64.44 292 ARG A N 1
ATOM 2248 C CA . ARG A 1 292 ? -9.338 -8.782 -14.645 1.00 64.44 292 ARG A CA 1
ATOM 2249 C C . ARG A 1 292 ? -9.808 -7.460 -15.261 1.00 64.44 292 ARG A C 1
ATOM 2251 O O . ARG A 1 292 ? -10.926 -7.022 -15.005 1.00 64.44 292 ARG A O 1
ATOM 2258 N N . GLY A 1 293 ? -8.982 -6.894 -16.142 1.00 53.50 293 GLY A N 1
ATOM 2259 C CA . GLY A 1 293 ? -9.265 -5.680 -16.914 1.00 53.50 293 GLY A CA 1
ATOM 2260 C C . GLY A 1 293 ? -8.454 -4.476 -16.436 1.00 53.50 293 GLY A C 1
ATOM 2261 O O . GLY A 1 293 ? -8.278 -4.275 -15.239 1.00 53.50 293 GLY A O 1
ATOM 2262 N N . ARG A 1 294 ? -7.962 -3.650 -17.375 1.00 44.69 294 ARG A N 1
ATOM 2263 C CA . ARG A 1 294 ? -7.443 -2.316 -17.041 1.00 44.69 294 ARG A CA 1
ATOM 2264 C C . ARG A 1 294 ? -8.606 -1.522 -16.455 1.00 44.69 294 ARG A C 1
ATOM 2266 O O . ARG A 1 294 ? -9.446 -1.018 -17.197 1.00 44.69 294 ARG A O 1
ATOM 2273 N N . THR A 1 295 ? -8.678 -1.418 -15.136 1.00 41.31 295 THR A N 1
ATOM 2274 C CA . THR A 1 295 ? -9.485 -0.382 -14.508 1.00 41.31 295 THR A CA 1
ATOM 2275 C C . THR A 1 295 ? -8.806 0.931 -14.863 1.00 41.31 295 THR A C 1
ATOM 2277 O O . THR A 1 295 ? -7.765 1.288 -14.317 1.00 41.31 295 THR A O 1
ATOM 2280 N N . ALA A 1 296 ? -9.353 1.616 -15.871 1.00 32.09 296 ALA A N 1
ATOM 2281 C CA . ALA A 1 296 ? -9.068 3.022 -16.081 1.00 32.09 296 ALA A CA 1
ATOM 2282 C C . ALA A 1 296 ? -9.236 3.696 -14.719 1.00 32.09 296 ALA A C 1
ATOM 2284 O O . ALA A 1 296 ? -10.300 3.597 -14.101 1.00 32.09 296 ALA A O 1
ATOM 2285 N N . SER A 1 297 ? -8.167 4.299 -14.219 1.00 33.34 297 SER A N 1
ATOM 2286 C CA . SER A 1 297 ? -8.228 5.165 -13.058 1.00 33.34 297 SER A CA 1
ATOM 2287 C C . SER A 1 297 ? -9.363 6.137 -13.242 1.00 33.34 297 SER A C 1
ATOM 2289 O O . SER A 1 297 ? -9.334 6.929 -14.176 1.00 33.34 297 SER A O 1
ATOM 2291 N N . SER A 1 298 ? -10.380 6.018 -12.384 1.00 33.47 298 SER A N 1
ATOM 2292 C CA . SER A 1 298 ? -11.413 7.024 -12.145 1.00 33.47 298 SER A CA 1
ATOM 2293 C C . SER A 1 298 ? -11.641 7.962 -13.336 1.00 33.47 298 SER A C 1
ATOM 2295 O O . SER A 1 298 ? -11.450 9.177 -13.231 1.00 33.47 298 SER A O 1
ATOM 2297 N N . ALA A 1 299 ? -11.997 7.404 -14.496 1.00 27.53 299 ALA A N 1
ATOM 2298 C CA . ALA A 1 299 ? -12.512 8.213 -15.577 1.00 27.53 299 ALA A CA 1
ATOM 2299 C C . ALA A 1 299 ? -13.840 8.730 -15.040 1.00 27.53 299 ALA A C 1
ATOM 2301 O O . ALA A 1 299 ? -14.741 7.950 -14.729 1.00 27.53 299 ALA A O 1
ATOM 2302 N N . ARG A 1 300 ? -13.878 10.042 -14.806 1.00 28.97 300 ARG A N 1
ATOM 2303 C CA . ARG A 1 300 ? -15.044 10.801 -14.364 1.00 28.97 300 ARG A CA 1
ATOM 2304 C C . ARG A 1 300 ? -16.321 10.173 -14.919 1.00 28.97 300 ARG A C 1
ATOM 2306 O O . ARG A 1 300 ? -16.515 10.117 -16.131 1.00 28.97 300 ARG A O 1
ATOM 2313 N N . CYS A 1 301 ? -17.206 9.741 -14.028 1.00 27.78 301 CYS A N 1
ATOM 2314 C CA . CYS A 1 301 ? -18.602 9.587 -14.389 1.00 27.78 301 CYS A CA 1
ATOM 2315 C C . CYS A 1 301 ? -19.110 10.942 -14.917 1.00 27.78 301 CYS A C 1
ATOM 2317 O O . CYS A 1 301 ? -19.085 11.930 -14.184 1.00 27.78 301 CYS A O 1
ATOM 2319 N N . GLY A 1 302 ? -19.579 10.967 -16.167 1.00 25.70 302 GLY A N 1
ATOM 2320 C CA . GLY A 1 302 ? -20.328 12.072 -16.778 1.00 25.70 302 GLY A CA 1
ATOM 2321 C C . GLY A 1 302 ? -19.505 12.887 -17.792 1.00 25.70 302 GLY A C 1
ATOM 2322 O O . GLY A 1 302 ? -18.486 13.457 -17.433 1.00 25.70 302 GLY A O 1
ATOM 2323 N N . GLY A 1 303 ? -19.880 13.015 -19.066 1.00 24.77 303 GLY A N 1
ATOM 2324 C CA . GLY A 1 303 ? -21.213 12.873 -19.636 1.00 24.77 303 GLY A CA 1
ATOM 2325 C C . GLY A 1 303 ? -21.209 12.488 -21.113 1.00 24.77 303 GLY A C 1
ATOM 2326 O O . GLY A 1 303 ? -20.302 12.806 -21.877 1.00 24.77 303 GLY A O 1
ATOM 2327 N N . SER A 1 304 ? -22.276 11.770 -21.452 1.00 26.44 304 SER A N 1
ATOM 2328 C CA . SER A 1 304 ? -22.722 11.436 -22.795 1.00 26.44 304 SER A CA 1
ATOM 2329 C C . SER A 1 304 ? -22.903 12.685 -23.649 1.00 26.44 304 SER A C 1
ATOM 2331 O O . SER A 1 304 ? -23.418 13.703 -23.190 1.00 26.44 304 SER A O 1
ATOM 2333 N N . SER A 1 305 ? -22.566 12.521 -24.919 1.00 29.05 305 SER A N 1
ATOM 2334 C CA . SER A 1 305 ? -22.973 13.333 -26.055 1.00 29.05 305 SER A CA 1
ATOM 2335 C C . SER A 1 305 ? -24.432 13.794 -25.968 1.00 29.05 305 SER A C 1
ATOM 2337 O O . SER A 1 305 ? -25.334 12.968 -25.785 1.00 29.05 305 SER A O 1
ATOM 2339 N N . ARG A 1 306 ? -24.638 15.095 -26.171 1.00 30.27 306 ARG A N 1
ATOM 2340 C CA . ARG A 1 306 ? -25.611 15.672 -27.105 1.00 30.27 306 ARG A CA 1
ATOM 2341 C C . ARG A 1 306 ? -24.982 16.901 -27.740 1.00 30.27 306 ARG A C 1
ATOM 2343 O O . ARG A 1 306 ? -24.277 17.620 -27.000 1.00 30.27 306 ARG A O 1
#

Nearest PDB structures (foldseek):
  2hbw-assembly1_A  TM=8.327E-01  e=1.472E-15  Trichormus variabilis ATCC 29413
  2evr-assembly1_A  TM=8.301E-01  e=6.747E-15  Nostoc punctiforme PCC 73102

Organism: Micromonas commoda (strain RCC299 / NOUM17 / CCMP2709) (NCBI:txid296587)

Foldseek 3Di:
DKWFFQAKFFFAADLVRPATQAIGHGGWIKDFPDPPPDQPCCPPGQWTWMATDFQRDIGITGVVNGDTDDDDDPVVNVVRLLAWDQPDDQQPLVLLLVLLVVLQPDDPVQFAFEDGRYQDDDHYDAFQSSSQNSQQVSRPPHGFGHHRDLVLNVLLFAFPQDLVPDDFQWKWWFFDDDVPDDVPDTDTDHMWTFNDWDWDDDPAWIKIKTKTWGADDVVQADRGTHIWIKIWIWHWDDDDPPDDDIDIGIDQCPIATDPVCPPHRNNRSRSNTTDGIGHNSGHDDDPVSGPPDPPDPCPDDDDDDD

Secondary structure (DSSP, 8-state):
-BEEBSS-EEEESSTT--SEEEEEPTT-EEEESSTTTTTT-TTT-SEEEEEETTT--EEEEEGGG--B---B-HHHHHHHT----SSSS---HHHHHHHHHHHHTS-TTTSPEE-TT--STTTEE-HHHHHHHHHHHHTTTS--PPPSSHHHHHHHSEE---GGG--TTPEEEEEE--TT--TT--EEEEEEEEEEEEEEE-SS-EEEEEEEEEE--TTTS-SBEEEEEEEEEEEEPPPPTTTPPP-EEE-GGG-EE-GGGTT-HHHHHHHTTEEEEEE--S---SGGGS-SS---TT--S-----

Mean predicted aligned error: 8.15 Å

InterPro domains:
  IPR000064 Endopeptidase, NLPC/P60 domain [PF00877] (113-181)
  IPR000064 Endopeptidase, NLPC/P60 domain [PS51935] (93-232)
  IPR038765 Papain-like cysteine peptidase superfamily [SSF54001] (113-195)